Protein AF-A0A6B0Z5S0-F1 (afdb_monomer)

Radius of gyration: 15.73 Å; Cα contacts (8 Å, |Δi|>4): 324; chains: 1; bounding box: 34×38×41 Å

Nearest PDB structures (foldseek):
  8b9d-assembly1_O  TM=3.922E-01  e=3.433E+00  Homo sapiens
  7sbv-assembly1_J  TM=6.437E-01  e=6.963E+00  Human coronavirus OC43
  2r5x-assembly1_A  TM=2.208E-01  e=6.963E+00  Geobacillus kaustophilus HTA426
  2pww-assembly1_A  TM=2.339E-01  e=8.310E+00  Shouchella clausii KSM-K16

Sequence (186 aa):
MYANIDEIVEAINRESRNYCIGNLQGIRKRLRSLGCQAGSDIFRLTDAMRRGNYAYHWGGRDEFQFNVRFIEKSDGNYIEYGLAFSLEYMWNKDIVNELRPRIERFNEFIDRCNGDFSGYYVSVARPDESVEVKPPHDLYIPVCWIEEGNFISFFNMRKVPADLTGVHAVLQAFDDLLSLYIHAMS

Structure (mmCIF, N/CA/C/O backbone):
data_AF-A0A6B0Z5S0-F1
#
_entry.id   AF-A0A6B0Z5S0-F1
#
loop_
_atom_site.group_PDB
_atom_site.id
_atom_site.type_symbol
_atom_site.label_atom_id
_atom_site.label_alt_id
_atom_site.label_comp_id
_atom_site.label_asym_id
_atom_site.label_entity_id
_atom_site.label_seq_id
_atom_site.pdbx_PDB_ins_code
_atom_site.Cartn_x
_atom_site.Cartn_y
_atom_site.Cartn_z
_atom_site.occupancy
_atom_site.B_iso_or_equiv
_atom_site.auth_seq_id
_atom_site.auth_comp_id
_atom_site.auth_asym_id
_atom_site.auth_atom_id
_atom_site.pdbx_PDB_model_num
ATOM 1 N N . MET A 1 1 ? 9.298 5.455 -19.940 1.00 87.75 1 MET A N 1
ATOM 2 C CA . MET A 1 1 ? 9.664 4.555 -18.832 1.00 87.75 1 MET A CA 1
ATOM 3 C C . MET A 1 1 ? 10.188 5.430 -17.715 1.00 87.75 1 MET A C 1
ATOM 5 O O . MET A 1 1 ? 10.941 6.348 -18.016 1.00 87.75 1 MET A O 1
ATOM 9 N N . TYR A 1 2 ? 9.727 5.204 -16.495 1.00 95.50 2 TYR A N 1
ATOM 10 C CA . TYR A 1 2 ? 10.141 5.920 -15.303 1.00 95.50 2 TYR A CA 1
ATOM 11 C C . TYR A 1 2 ? 11.444 5.337 -14.754 1.00 95.50 2 TYR A C 1
ATOM 13 O O . TYR A 1 2 ? 11.684 4.126 -14.845 1.00 95.50 2 TYR A O 1
ATOM 21 N N . ALA A 1 3 ? 12.287 6.205 -14.206 1.00 94.06 3 ALA A N 1
ATOM 22 C CA . ALA A 1 3 ? 13.638 5.863 -13.768 1.00 94.06 3 ALA A CA 1
ATOM 23 C C . ALA A 1 3 ? 13.781 5.716 -12.246 1.00 94.06 3 ALA A C 1
ATOM 25 O O . ALA A 1 3 ? 14.813 5.247 -11.778 1.00 94.06 3 ALA A O 1
ATOM 26 N N . ASN A 1 4 ? 12.787 6.147 -11.467 1.00 96.56 4 ASN A N 1
ATOM 27 C CA . ASN A 1 4 ? 12.841 6.141 -10.008 1.00 96.56 4 ASN A CA 1
ATOM 28 C C . ASN A 1 4 ? 11.435 6.237 -9.390 1.00 96.56 4 ASN A C 1
ATOM 30 O O . ASN A 1 4 ? 10.422 6.363 -10.084 1.00 96.56 4 ASN A O 1
ATOM 34 N N . ILE A 1 5 ? 11.387 6.182 -8.057 1.00 98.00 5 ILE A N 1
ATOM 35 C CA . ILE A 1 5 ? 10.140 6.253 -7.293 1.00 98.00 5 ILE A CA 1
ATOM 36 C C . ILE A 1 5 ? 9.461 7.631 -7.351 1.00 98.00 5 ILE A C 1
ATOM 38 O O . ILE A 1 5 ? 8.233 7.681 -7.292 1.00 98.00 5 ILE A O 1
ATOM 42 N N . ASP A 1 6 ? 10.210 8.731 -7.501 1.00 97.81 6 ASP A N 1
ATOM 43 C CA . ASP A 1 6 ? 9.646 10.083 -7.628 1.00 97.81 6 ASP A CA 1
ATOM 44 C C . ASP A 1 6 ? 8.760 10.192 -8.868 1.00 97.81 6 ASP A C 1
ATOM 46 O O . ASP A 1 6 ? 7.585 10.542 -8.756 1.00 97.81 6 ASP A O 1
ATOM 50 N N . GLU A 1 7 ? 9.271 9.779 -10.028 1.00 98.19 7 GLU A N 1
ATOM 51 C CA . GLU A 1 7 ? 8.519 9.818 -11.285 1.00 98.19 7 GLU A CA 1
ATOM 52 C C . GLU A 1 7 ? 7.259 8.935 -11.246 1.00 98.19 7 GLU A C 1
ATOM 54 O O . GLU A 1 7 ? 6.203 9.330 -11.750 1.00 98.19 7 GLU A O 1
ATOM 59 N N . ILE A 1 8 ? 7.343 7.759 -10.609 1.00 98.44 8 ILE A N 1
ATOM 60 C CA . ILE A 1 8 ? 6.194 6.859 -10.425 1.00 98.44 8 ILE A CA 1
ATOM 61 C C . ILE A 1 8 ? 5.136 7.505 -9.531 1.00 98.44 8 ILE A C 1
ATOM 63 O O . ILE A 1 8 ? 3.957 7.507 -9.881 1.00 98.44 8 ILE A O 1
ATOM 67 N N . VAL A 1 9 ? 5.534 8.056 -8.383 1.00 98.12 9 VAL A N 1
ATOM 68 C CA . VAL A 1 9 ? 4.609 8.687 -7.433 1.00 98.12 9 VAL A CA 1
ATOM 69 C C . VAL A 1 9 ? 3.945 9.921 -8.039 1.00 98.12 9 VAL A C 1
ATOM 71 O O . VAL A 1 9 ? 2.732 10.092 -7.899 1.00 98.12 9 VAL A O 1
ATOM 74 N N . GLU A 1 10 ? 4.704 10.763 -8.740 1.00 98.12 10 GLU A N 1
ATOM 75 C CA . GLU A 1 10 ? 4.160 11.928 -9.439 1.00 98.12 10 GLU A CA 1
ATOM 76 C C . GLU A 1 10 ? 3.140 11.519 -10.504 1.00 98.12 10 GLU A C 1
ATOM 78 O O . GLU A 1 10 ? 2.070 12.128 -10.608 1.00 98.12 10 GLU A O 1
ATOM 83 N N . ALA A 1 11 ? 3.434 10.461 -11.264 1.00 98.44 11 ALA A N 1
ATOM 84 C CA . ALA A 1 11 ? 2.498 9.909 -12.230 1.00 98.44 11 ALA A CA 1
ATOM 85 C C . ALA A 1 11 ? 1.239 9.351 -11.552 1.00 98.44 11 ALA A C 1
ATOM 87 O O . ALA A 1 11 ? 0.138 9.723 -11.945 1.00 98.44 11 ALA A O 1
ATOM 88 N N . ILE A 1 12 ? 1.373 8.540 -10.499 1.00 98.56 12 ILE A N 1
ATOM 89 C CA . ILE A 1 12 ? 0.227 7.997 -9.754 1.00 98.56 12 ILE A CA 1
ATOM 90 C C . ILE A 1 12 ? -0.660 9.123 -9.218 1.00 98.56 12 ILE A C 1
ATOM 92 O O . ILE A 1 12 ? -1.864 9.112 -9.459 1.00 98.56 12 ILE A O 1
ATOM 96 N N . ASN A 1 13 ? -0.089 10.123 -8.541 1.00 98.44 13 ASN A N 1
ATOM 97 C CA . ASN A 1 13 ? -0.861 11.246 -8.004 1.00 98.44 13 ASN A CA 1
ATOM 98 C C . ASN A 1 13 ? -1.602 12.004 -9.115 1.00 98.44 13 ASN A C 1
ATOM 100 O O . ASN A 1 13 ? -2.788 12.307 -8.964 1.00 98.44 13 ASN A O 1
ATOM 104 N N . ARG A 1 14 ? -0.941 12.269 -10.250 1.00 97.75 14 ARG A N 1
ATOM 105 C CA . ARG A 1 14 ? -1.553 12.959 -11.395 1.00 97.75 14 ARG A CA 1
ATOM 106 C C . ARG A 1 14 ? -2.706 12.160 -12.007 1.00 97.75 14 ARG A C 1
ATOM 108 O O . ARG A 1 14 ? -3.776 12.730 -12.222 1.00 97.75 14 ARG A O 1
ATOM 115 N N . GLU A 1 15 ? -2.495 10.871 -12.267 1.00 98.31 15 GLU A N 1
ATOM 116 C CA . GLU A 1 15 ? -3.465 10.007 -12.955 1.00 98.31 15 GLU A CA 1
ATOM 117 C C . GLU A 1 15 ? -4.609 9.533 -12.039 1.00 98.31 15 GLU A C 1
ATOM 119 O O . GLU A 1 15 ? -5.691 9.195 -12.522 1.00 98.31 15 GLU A O 1
ATOM 124 N N . SER A 1 16 ? -4.415 9.555 -10.715 1.00 97.88 16 SER A N 1
ATOM 125 C CA . SER A 1 16 ? -5.382 9.047 -9.728 1.00 97.88 16 SER A CA 1
ATOM 126 C C . SER A 1 16 ? -6.753 9.722 -9.748 1.00 97.88 16 SER A C 1
ATOM 128 O O . SER A 1 16 ? -7.720 9.148 -9.262 1.00 97.88 16 SER A O 1
ATOM 130 N N . ARG A 1 17 ? -6.873 10.918 -10.334 1.00 95.06 17 ARG A N 1
ATOM 131 C CA . ARG A 1 17 ? -8.135 11.678 -10.409 1.00 95.06 17 ARG A CA 1
ATOM 132 C C . ARG A 1 17 ? -9.249 10.941 -11.156 1.00 95.06 17 ARG A C 1
ATOM 134 O O . ARG A 1 17 ? -10.414 11.270 -10.966 1.00 95.0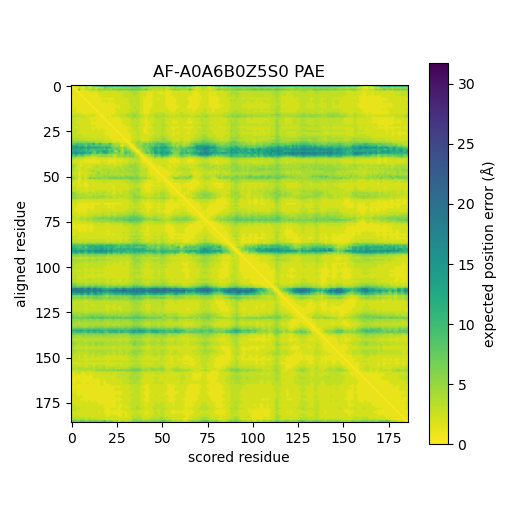6 17 ARG A O 1
ATOM 141 N N . ASN A 1 18 ? -8.884 9.972 -11.993 1.00 96.44 18 ASN A N 1
ATOM 142 C CA . ASN A 1 18 ? -9.815 9.146 -12.759 1.00 96.44 18 ASN A CA 1
ATOM 143 C C . ASN A 1 18 ? -10.190 7.834 -12.045 1.00 96.44 18 ASN A C 1
ATOM 145 O O . ASN A 1 18 ? -10.910 7.026 -12.619 1.00 96.44 18 ASN A O 1
ATOM 149 N N . TYR A 1 19 ? -9.698 7.625 -10.822 1.00 98.31 19 TYR A N 1
ATOM 150 C CA . TYR A 1 19 ? -9.849 6.399 -10.041 1.00 98.31 19 TYR A CA 1
ATOM 151 C C . TYR A 1 19 ? -10.442 6.718 -8.667 1.00 98.31 19 TYR A C 1
ATOM 153 O O . TYR A 1 19 ? -10.257 7.816 -8.127 1.00 98.31 19 TYR A O 1
ATOM 161 N N . CYS A 1 20 ? -11.146 5.762 -8.065 1.00 97.69 20 CYS A N 1
ATOM 162 C CA . CYS A 1 20 ? -11.743 5.943 -6.740 1.00 97.69 20 CYS A CA 1
ATOM 163 C C . CYS A 1 20 ? -10.681 6.217 -5.660 1.00 97.69 20 CYS A C 1
ATOM 165 O O . CYS A 1 20 ? -10.909 7.029 -4.756 1.00 97.69 20 CYS A O 1
ATOM 167 N N . ILE A 1 21 ? -9.500 5.610 -5.784 1.00 97.88 21 ILE A N 1
ATOM 168 C CA . ILE A 1 21 ? -8.353 5.763 -4.888 1.00 97.88 21 ILE A CA 1
ATOM 169 C C . ILE A 1 21 ? -7.808 7.193 -4.900 1.00 97.88 21 ILE A C 1
ATOM 171 O O . ILE A 1 21 ? -7.228 7.631 -3.908 1.00 97.88 21 ILE A O 1
ATOM 175 N N . GLY A 1 22 ? -8.069 7.983 -5.948 1.00 97.31 22 GLY A N 1
ATOM 176 C CA . GLY A 1 22 ? -7.758 9.416 -5.959 1.00 97.31 22 GLY A CA 1
ATOM 177 C C . GLY A 1 22 ? -8.421 10.192 -4.815 1.00 97.31 22 GLY A C 1
ATOM 178 O O . GLY A 1 22 ? -7.919 11.229 -4.394 1.00 97.31 22 GLY A O 1
ATOM 179 N N . ASN A 1 23 ? -9.513 9.672 -4.243 1.00 96.06 23 ASN A N 1
ATOM 180 C CA . ASN A 1 23 ? -10.178 10.245 -3.073 1.00 96.06 23 ASN A CA 1
ATOM 181 C C . ASN A 1 23 ? -9.719 9.621 -1.736 1.00 96.06 23 ASN A C 1
ATOM 183 O O . ASN A 1 23 ? -10.397 9.778 -0.716 1.00 96.06 23 ASN A O 1
ATOM 187 N N . LEU A 1 24 ? -8.579 8.916 -1.701 1.00 96.75 24 LEU A N 1
ATOM 188 C CA . LEU A 1 24 ? -8.096 8.214 -0.505 1.00 96.75 24 LEU A CA 1
ATOM 189 C C . LEU A 1 24 ? -8.070 9.123 0.727 1.00 96.75 24 LEU A C 1
ATOM 191 O O . LEU A 1 24 ? -8.550 8.737 1.787 1.00 96.75 24 LEU A O 1
ATOM 195 N N . GLN A 1 25 ? -7.577 10.356 0.606 1.00 95.25 25 GLN A N 1
ATOM 196 C CA . GLN A 1 25 ? -7.476 11.261 1.756 1.00 95.25 25 G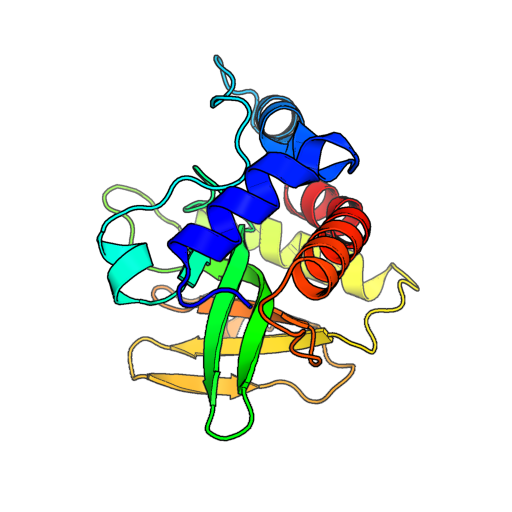LN A CA 1
ATOM 197 C C . GLN A 1 25 ? -8.854 11.674 2.305 1.00 95.25 25 GLN A C 1
ATOM 199 O O . GLN A 1 25 ? -9.022 11.825 3.519 1.00 95.25 25 GLN A O 1
ATOM 204 N N . GLY A 1 26 ? -9.869 11.780 1.441 1.00 94.88 26 GLY A N 1
ATOM 205 C CA . GLY A 1 26 ? -11.260 11.988 1.845 1.00 94.88 26 GLY A CA 1
ATOM 206 C C . GLY A 1 26 ? -11.863 10.762 2.539 1.00 94.88 26 GLY A C 1
ATOM 207 O O . GLY A 1 26 ? -12.536 10.906 3.562 1.00 94.88 26 GLY A O 1
ATOM 208 N N . ILE A 1 27 ? -11.579 9.557 2.032 1.00 95.00 27 ILE A N 1
ATOM 209 C CA . ILE A 1 27 ? -11.976 8.279 2.653 1.00 95.00 27 ILE A CA 1
ATOM 210 C C . ILE A 1 27 ? -11.356 8.164 4.053 1.00 95.00 27 ILE A C 1
ATOM 212 O O . ILE A 1 27 ? -12.070 7.957 5.036 1.00 95.00 27 ILE A O 1
ATOM 216 N N . ARG A 1 28 ? -10.048 8.412 4.165 1.00 94.31 28 ARG A N 1
ATOM 217 C CA . ARG A 1 28 ? -9.285 8.387 5.422 1.00 94.31 28 ARG A CA 1
ATOM 218 C C . ARG A 1 28 ? -9.837 9.338 6.466 1.00 94.31 28 ARG A C 1
ATOM 220 O O . ARG A 1 28 ? -10.015 8.948 7.618 1.00 94.31 28 ARG A O 1
ATOM 227 N N . LYS A 1 29 ? -10.165 10.570 6.065 1.00 92.69 29 LYS A N 1
ATOM 228 C CA . LYS A 1 29 ? -10.777 11.557 6.963 1.00 92.69 29 LYS A CA 1
ATOM 229 C C . LYS A 1 29 ? -12.060 11.023 7.598 1.00 92.69 29 LYS A C 1
ATOM 231 O O . LYS A 1 29 ? -12.263 11.230 8.792 1.00 92.69 29 LYS A O 1
ATOM 236 N N . ARG A 1 30 ? -12.906 10.344 6.816 1.00 92.31 30 ARG A N 1
ATOM 237 C CA . ARG A 1 30 ? -14.170 9.768 7.298 1.00 92.31 30 ARG A CA 1
ATOM 238 C C . ARG A 1 30 ? -13.927 8.590 8.237 1.00 92.31 30 ARG A C 1
ATOM 240 O O . ARG A 1 30 ? -14.446 8.610 9.345 1.00 92.31 30 ARG A O 1
ATOM 247 N N . LEU A 1 31 ? -13.104 7.622 7.829 1.00 91.81 31 LEU A N 1
ATOM 248 C CA . LEU A 1 31 ? -12.821 6.419 8.625 1.00 91.81 31 LEU A CA 1
ATOM 249 C C . LEU A 1 31 ? -12.166 6.750 9.969 1.00 91.81 31 LEU A C 1
ATOM 251 O O . LEU A 1 31 ? -12.491 6.158 10.990 1.00 91.81 31 LEU A O 1
ATOM 255 N N . ARG A 1 32 ? -11.267 7.737 9.983 1.00 86.75 32 ARG A N 1
ATOM 256 C CA . ARG A 1 32 ? -10.495 8.108 11.175 1.00 86.75 32 ARG A CA 1
ATOM 257 C C . ARG A 1 32 ? -11.033 9.328 11.920 1.00 86.75 32 ARG A C 1
ATOM 259 O O . ARG A 1 32 ? -10.385 9.786 12.856 1.00 86.75 32 ARG A O 1
ATOM 266 N N . SER A 1 33 ? -12.179 9.877 11.507 1.00 86.94 33 SER A N 1
ATOM 267 C CA . SER A 1 33 ? -12.758 11.108 12.074 1.00 86.94 33 SER A CA 1
ATOM 268 C C . SER A 1 33 ? -11.746 12.261 12.202 1.00 86.94 33 SER A C 1
ATOM 270 O O . SER A 1 33 ?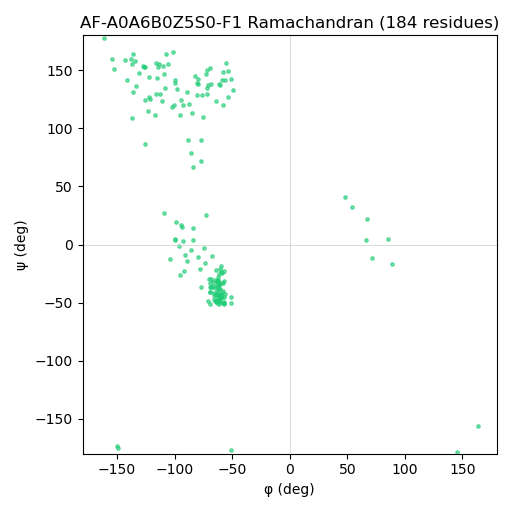 -11.714 12.978 13.203 1.00 86.94 33 SER A O 1
ATOM 272 N N . LEU A 1 34 ? -10.880 12.439 11.197 1.00 84.06 34 LEU A N 1
ATOM 273 C CA . LEU A 1 34 ? -9.822 13.452 11.249 1.00 84.06 34 LEU A CA 1
ATOM 274 C C . LEU A 1 34 ? -10.417 14.862 11.128 1.00 84.06 34 LEU A C 1
ATOM 276 O O . LEU A 1 34 ? -11.263 15.127 10.270 1.00 84.06 34 LEU A O 1
ATOM 280 N N . GLY A 1 35 ? -9.923 15.798 11.944 1.00 78.00 35 GLY A N 1
ATOM 281 C CA . GLY A 1 35 ? -10.377 17.195 11.918 1.00 78.00 35 GLY A CA 1
ATOM 282 C C . GLY A 1 35 ? -10.117 17.890 10.576 1.00 78.00 35 GLY A C 1
ATOM 283 O O . GLY A 1 35 ? -10.937 18.675 10.097 1.00 78.00 35 GLY A O 1
ATOM 284 N N . CYS A 1 36 ? -9.020 17.539 9.905 1.00 77.31 36 CYS A N 1
ATOM 285 C CA . CYS A 1 36 ? -8.675 18.026 8.575 1.00 77.31 36 CYS A CA 1
ATOM 286 C C . CYS A 1 36 ? -8.381 16.865 7.624 1.00 77.31 36 CYS A C 1
ATOM 288 O O . CYS A 1 36 ? -8.003 15.770 8.035 1.00 77.31 36 CYS A O 1
ATOM 290 N N . GLN A 1 37 ? -8.590 17.112 6.333 1.00 78.12 37 GLN A N 1
ATOM 291 C CA . GLN A 1 37 ? -8.084 16.215 5.309 1.00 78.12 37 GLN A CA 1
ATOM 292 C C . GLN A 1 37 ? -6.600 16.531 5.128 1.00 78.12 37 GLN A C 1
ATOM 294 O O . GLN A 1 37 ? -6.226 17.705 5.050 1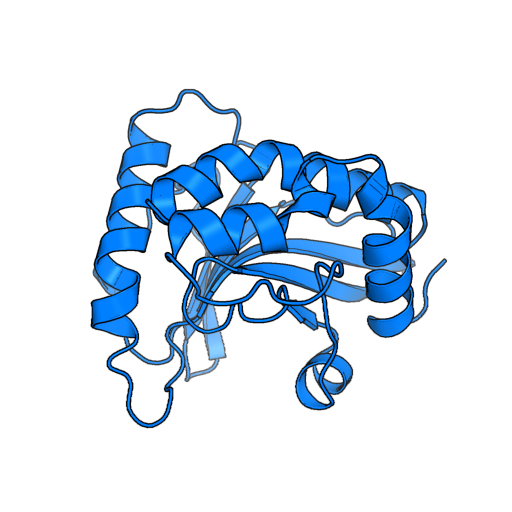.00 78.12 37 GLN A O 1
ATOM 299 N N . ALA A 1 38 ? -5.770 15.501 4.997 1.00 70.00 38 ALA A N 1
ATOM 300 C CA . ALA A 1 38 ? -4.537 15.663 4.245 1.00 70.00 38 ALA A CA 1
ATOM 301 C C . ALA A 1 38 ? -4.891 16.181 2.829 1.00 70.00 38 ALA A C 1
ATOM 303 O O . ALA A 1 38 ? -6.032 16.047 2.385 1.00 70.00 38 ALA A O 1
ATOM 304 N N . GLY A 1 39 ? -3.955 16.843 2.147 1.00 81.50 39 GLY A N 1
ATOM 305 C CA . GLY A 1 39 ? -4.134 17.348 0.773 1.00 81.50 39 GLY A CA 1
ATOM 306 C C . GLY A 1 39 ? -4.657 16.296 -0.222 1.00 81.50 39 GLY A C 1
ATOM 307 O O . GLY A 1 39 ? -4.974 15.174 0.142 1.00 81.50 39 GLY A O 1
ATOM 308 N N . SER A 1 40 ? -4.783 16.632 -1.502 1.00 87.12 40 SER A N 1
ATOM 309 C CA . SER A 1 40 ? -5.408 15.721 -2.480 1.00 87.12 40 SER A CA 1
ATOM 310 C C . SER A 1 40 ? -4.556 14.515 -2.883 1.00 87.12 40 SER A C 1
ATOM 312 O O . SER A 1 40 ? -5.083 13.583 -3.476 1.00 87.12 40 SER A O 1
ATOM 314 N N . ASP A 1 41 ? -3.257 14.535 -2.598 1.00 95.06 41 ASP A N 1
ATOM 315 C CA . ASP A 1 41 ? -2.329 13.535 -3.117 1.00 95.06 41 ASP A CA 1
ATOM 316 C C . ASP A 1 41 ? -2.382 12.225 -2.318 1.00 95.06 41 ASP A C 1
ATOM 318 O O . ASP A 1 41 ? -2.487 12.214 -1.082 1.00 95.06 41 ASP A O 1
ATOM 322 N N . ILE A 1 42 ? -2.256 11.101 -3.029 1.00 96.69 42 ILE A N 1
ATOM 323 C CA . ILE A 1 42 ? -2.176 9.773 -2.414 1.00 96.69 42 ILE A CA 1
ATOM 324 C C . ILE A 1 42 ? -0.828 9.634 -1.713 1.00 96.69 42 ILE A C 1
ATOM 326 O O . ILE A 1 42 ? -0.774 9.252 -0.547 1.00 96.69 42 ILE A O 1
ATOM 330 N N . PHE A 1 43 ? 0.259 9.984 -2.399 1.00 97.12 43 PHE A N 1
ATOM 331 C CA . PHE A 1 43 ? 1.627 9.804 -1.924 1.00 97.12 43 PHE A CA 1
ATOM 332 C C . PHE A 1 43 ? 2.332 11.144 -1.717 1.00 97.12 43 PHE A C 1
ATOM 334 O O . PHE A 1 43 ? 2.182 12.072 -2.509 1.00 97.12 43 PHE A O 1
ATOM 341 N N . ARG A 1 44 ? 3.169 11.220 -0.678 1.00 95.06 44 ARG A N 1
ATOM 342 C CA . ARG A 1 44 ? 4.095 12.334 -0.449 1.00 95.06 44 ARG A CA 1
ATOM 343 C C . ARG A 1 44 ? 5.440 11.775 -0.010 1.00 95.06 44 ARG A C 1
ATOM 345 O O . ARG A 1 44 ? 5.569 11.276 1.105 1.00 95.06 44 ARG A O 1
ATOM 352 N N . LEU A 1 45 ? 6.426 11.859 -0.896 1.00 93.75 45 LEU A N 1
ATOM 353 C CA . LEU A 1 45 ? 7.732 11.247 -0.680 1.00 93.75 45 LEU A CA 1
ATOM 354 C C . LEU A 1 45 ? 8.561 11.975 0.380 1.00 93.75 45 LEU A C 1
ATOM 356 O O . LEU A 1 45 ? 8.706 13.200 0.367 1.00 93.75 45 LEU A O 1
ATOM 360 N N . THR A 1 46 ? 9.162 11.175 1.255 1.00 93.19 46 THR A N 1
ATOM 361 C CA . THR A 1 46 ? 10.219 11.584 2.186 1.00 93.19 46 THR A CA 1
ATOM 362 C C . THR A 1 46 ? 11.585 11.151 1.656 1.00 93.19 46 THR A C 1
ATOM 364 O O . THR A 1 46 ? 11.677 10.286 0.787 1.00 93.19 46 THR A O 1
ATOM 367 N N . ASP A 1 47 ? 12.670 11.687 2.210 1.00 91.88 47 ASP A N 1
ATOM 368 C CA . ASP A 1 47 ? 14.018 11.284 1.785 1.00 91.88 47 ASP A CA 1
ATOM 369 C C . ASP A 1 47 ? 14.324 9.814 2.099 1.00 91.88 47 ASP A C 1
ATOM 371 O O . ASP A 1 47 ? 15.069 9.166 1.368 1.00 91.88 47 ASP A O 1
ATOM 375 N N . ALA A 1 48 ? 13.734 9.264 3.165 1.00 89.44 48 ALA A N 1
ATOM 376 C CA . ALA A 1 48 ? 13.865 7.846 3.496 1.00 89.44 48 ALA A CA 1
ATOM 377 C C . ALA A 1 48 ? 13.201 6.952 2.436 1.00 89.44 48 ALA A C 1
ATOM 379 O O . ALA A 1 48 ? 13.806 5.981 1.991 1.00 89.44 48 ALA A O 1
ATOM 380 N N . MET A 1 49 ? 12.001 7.329 1.983 1.00 94.19 49 MET A N 1
ATOM 381 C CA . MET A 1 49 ? 11.280 6.649 0.900 1.00 94.19 49 MET A CA 1
ATOM 382 C C . MET A 1 49 ? 12.068 6.667 -0.413 1.00 94.19 49 MET A C 1
ATOM 384 O O . MET A 1 49 ? 12.245 5.627 -1.043 1.00 94.19 49 MET A O 1
ATOM 388 N N . ARG A 1 50 ? 12.620 7.833 -0.781 1.00 92.88 50 ARG A N 1
ATOM 389 C CA . ARG A 1 50 ? 13.467 7.984 -1.976 1.00 92.88 50 ARG A CA 1
ATOM 390 C C . ARG A 1 50 ? 14.664 7.047 -1.949 1.00 92.88 50 ARG A C 1
ATOM 392 O O . ARG A 1 50 ? 14.865 6.287 -2.887 1.00 92.88 50 ARG A O 1
ATOM 399 N N . ARG A 1 51 ? 15.427 7.050 -0.849 1.00 89.56 51 ARG A N 1
ATOM 400 C CA . ARG A 1 51 ? 16.593 6.162 -0.690 1.00 89.56 51 ARG A CA 1
ATOM 401 C C . ARG A 1 51 ? 16.218 4.680 -0.709 1.00 89.56 51 ARG A C 1
ATOM 403 O O . ARG A 1 51 ? 17.033 3.862 -1.111 1.00 89.56 51 ARG A O 1
ATOM 410 N N . GLY A 1 52 ? 15.014 4.344 -0.253 1.00 90.38 52 GLY A N 1
ATOM 411 C CA . GLY A 1 52 ? 14.511 2.974 -0.225 1.00 90.38 52 GLY A CA 1
ATOM 412 C C . GLY A 1 52 ? 13.845 2.501 -1.519 1.00 90.38 52 GLY A C 1
ATOM 413 O O . GLY A 1 52 ? 13.461 1.335 -1.583 1.00 90.38 52 GLY A O 1
ATOM 414 N N . ASN A 1 53 ? 13.681 3.366 -2.529 1.00 96.50 53 ASN A N 1
ATOM 415 C CA . ASN A 1 53 ? 12.922 3.072 -3.751 1.00 96.50 53 ASN A CA 1
ATOM 416 C C . ASN A 1 53 ? 11.485 2.582 -3.483 1.00 96.50 53 ASN A C 1
ATOM 418 O O . ASN A 1 53 ? 10.941 1.783 -4.243 1.00 96.50 53 ASN A O 1
ATOM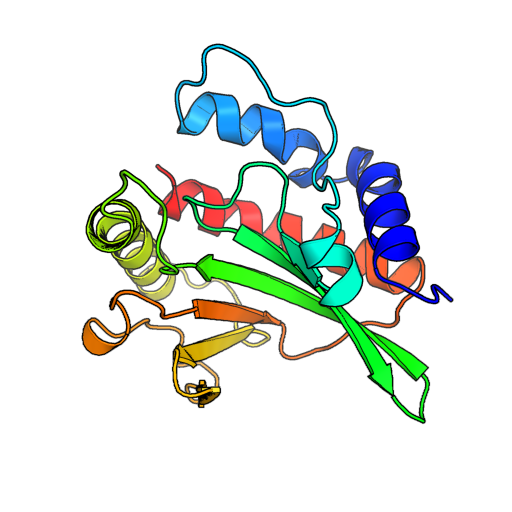 422 N N . TYR A 1 54 ? 10.848 3.052 -2.410 1.00 96.75 54 TYR A N 1
ATOM 423 C CA . TYR A 1 54 ? 9.469 2.698 -2.074 1.00 96.75 54 TYR A CA 1
ATOM 424 C C . TYR A 1 54 ? 8.684 3.919 -1.607 1.00 96.75 54 TYR A C 1
ATOM 426 O O . TYR A 1 54 ? 9.254 4.910 -1.159 1.00 96.75 54 TYR A O 1
ATOM 434 N N . ALA A 1 55 ? 7.361 3.840 -1.676 1.00 97.69 55 ALA A N 1
ATOM 435 C CA . ALA A 1 55 ? 6.459 4.824 -1.109 1.00 97.69 55 ALA A CA 1
ATOM 436 C C . ALA A 1 55 ? 5.245 4.128 -0.502 1.00 97.69 55 ALA A C 1
ATOM 438 O O . ALA A 1 55 ? 4.695 3.201 -1.090 1.00 97.69 55 ALA A O 1
ATOM 439 N N . TYR A 1 56 ? 4.786 4.633 0.636 1.00 97.19 56 TYR A N 1
ATOM 440 C CA . TYR A 1 56 ? 3.452 4.355 1.152 1.00 97.19 56 TYR A CA 1
ATOM 441 C C . TYR A 1 56 ? 2.623 5.634 1.131 1.00 97.19 56 TYR A C 1
ATOM 443 O O . TYR A 1 56 ? 3.169 6.745 1.144 1.00 97.19 56 TYR A O 1
ATOM 451 N N . HIS A 1 57 ? 1.301 5.487 1.070 1.00 96.56 57 HIS A N 1
ATOM 452 C CA . HIS A 1 57 ? 0.412 6.637 0.982 1.00 96.56 57 HIS A CA 1
ATOM 453 C C . HIS A 1 57 ? 0.609 7.596 2.169 1.00 96.56 57 HIS A C 1
ATOM 455 O O . HIS A 1 57 ? 0.944 7.211 3.295 1.00 96.56 57 HIS A O 1
ATOM 461 N N . TRP A 1 58 ? 0.409 8.885 1.924 1.00 94.69 58 TRP A N 1
ATOM 462 C CA . TRP A 1 58 ? 0.723 9.927 2.885 1.00 94.69 58 TRP A CA 1
ATOM 463 C C . TRP A 1 58 ? -0.140 9.812 4.143 1.00 94.69 58 TRP A C 1
ATOM 465 O O . TRP A 1 58 ? -1.367 9.857 4.084 1.00 94.69 58 TRP A O 1
ATOM 475 N N . GLY A 1 59 ? 0.531 9.700 5.292 1.00 90.06 59 GLY A N 1
ATOM 476 C CA . GLY A 1 59 ? -0.094 9.527 6.600 1.00 90.06 59 GLY A CA 1
ATOM 477 C C . GLY A 1 59 ? -0.414 8.074 6.949 1.00 90.06 59 GLY A C 1
ATOM 478 O O . GLY A 1 59 ? -1.005 7.858 7.998 1.00 90.06 59 GLY A O 1
ATOM 479 N N . GLY A 1 60 ? -0.025 7.105 6.116 1.00 91.25 60 GLY A N 1
ATOM 480 C CA . GLY A 1 60 ? -0.371 5.694 6.289 1.00 91.25 60 GLY A CA 1
ATOM 481 C C . GLY A 1 60 ? 0.381 4.940 7.389 1.00 91.25 60 GLY A C 1
ATOM 482 O O . GLY A 1 60 ? 0.120 3.763 7.603 1.00 91.25 60 GLY A O 1
ATOM 483 N N . ARG A 1 61 ? 1.339 5.572 8.080 1.00 89.12 61 ARG A N 1
ATOM 484 C CA . ARG A 1 61 ? 2.297 4.864 8.950 1.00 89.12 61 ARG A CA 1
ATOM 485 C C . ARG A 1 61 ? 1.629 4.025 10.048 1.00 89.12 61 ARG A C 1
ATOM 487 O O . ARG A 1 61 ? 2.162 2.989 10.412 1.00 89.12 61 ARG A O 1
ATOM 494 N N . ASP A 1 62 ? 0.469 4.452 10.538 1.00 89.62 62 ASP A N 1
ATOM 495 C CA . ASP A 1 62 ? -0.288 3.811 11.616 1.00 89.62 62 ASP A CA 1
ATOM 496 C C . ASP A 1 62 ? -1.590 3.129 11.149 1.00 89.62 62 ASP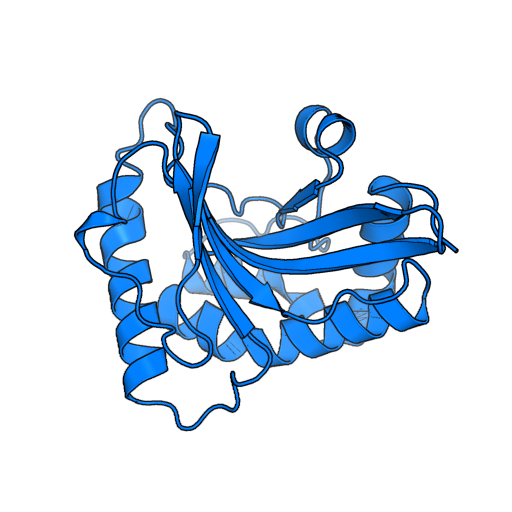 A C 1
ATOM 498 O O . ASP A 1 62 ? -2.548 3.007 11.917 1.00 89.62 62 ASP A O 1
ATOM 502 N N . GLU A 1 63 ? -1.642 2.699 9.886 1.00 93.88 63 GLU A N 1
ATOM 503 C CA . GLU A 1 63 ? -2.797 2.047 9.258 1.00 93.88 63 GLU A CA 1
ATOM 504 C C . GLU A 1 63 ? -2.386 1.036 8.171 1.00 93.88 63 GLU A C 1
ATOM 506 O O . GLU A 1 63 ? -1.203 0.760 7.982 1.00 93.88 63 GLU A O 1
ATOM 511 N N . PHE A 1 64 ? -3.365 0.458 7.464 1.00 96.75 64 PHE A N 1
ATOM 512 C CA . PHE A 1 64 ? -3.117 -0.454 6.349 1.00 96.75 64 PHE A CA 1
ATOM 513 C C . PHE A 1 64 ? -2.673 0.324 5.100 1.00 96.75 64 PHE A C 1
ATOM 515 O O . PHE A 1 64 ? -3.425 1.083 4.499 1.00 96.75 64 PHE A O 1
ATOM 522 N N . GLN A 1 65 ? -1.416 0.196 4.710 1.00 97.50 65 GLN A N 1
ATOM 523 C CA . GLN A 1 65 ? -0.768 1.108 3.777 1.00 97.50 65 GLN A CA 1
ATOM 524 C C . GLN A 1 65 ? -0.861 0.644 2.329 1.00 97.50 65 GLN A C 1
ATOM 526 O O . GLN A 1 65 ? -0.238 -0.352 1.983 1.00 97.50 65 GLN A O 1
ATOM 531 N N . PHE A 1 66 ? -1.472 1.434 1.443 1.00 98.44 66 PHE A N 1
ATOM 532 C CA . PHE A 1 66 ? -1.140 1.378 0.012 1.00 98.44 66 PHE A CA 1
ATOM 533 C C . PHE A 1 66 ? 0.347 1.664 -0.201 1.00 98.44 66 PHE A C 1
ATOM 535 O O . PHE A 1 66 ? 0.824 2.737 0.178 1.00 98.44 66 PHE A O 1
ATOM 542 N N . ASN A 1 67 ? 1.054 0.703 -0.791 1.00 98.50 67 ASN A N 1
ATOM 543 C CA . ASN A 1 67 ? 2.490 0.719 -1.030 1.00 98.50 67 ASN A CA 1
ATOM 544 C C . ASN A 1 67 ? 2.802 0.551 -2.517 1.00 98.50 67 ASN A C 1
ATOM 546 O O . ASN A 1 67 ? 2.157 -0.233 -3.214 1.00 98.50 67 ASN A O 1
ATOM 550 N N . VAL A 1 68 ? 3.850 1.237 -2.966 1.00 98.44 68 VAL A N 1
ATOM 551 C CA . VAL A 1 68 ? 4.524 1.003 -4.244 1.00 98.44 68 VAL A CA 1
ATOM 552 C C . VAL A 1 68 ? 6.033 0.919 -4.028 1.00 98.44 68 VAL A C 1
ATOM 554 O O . VAL A 1 68 ? 6.586 1.598 -3.162 1.00 98.44 68 VAL A O 1
ATOM 557 N N . ARG A 1 69 ? 6.719 0.108 -4.827 1.00 97.94 69 ARG A N 1
ATOM 558 C CA . ARG A 1 69 ? 8.175 -0.035 -4.834 1.00 97.94 69 ARG A CA 1
ATOM 559 C C . ARG A 1 69 ? 8.676 -0.057 -6.271 1.00 97.94 69 ARG A C 1
ATOM 561 O O . ARG A 1 69 ? 8.154 -0.794 -7.105 1.00 97.94 69 ARG A O 1
ATOM 568 N N . PHE A 1 70 ? 9.693 0.749 -6.544 1.00 98.31 70 PHE A N 1
ATOM 569 C CA . PHE A 1 70 ? 10.437 0.724 -7.794 1.00 98.31 70 PHE A CA 1
ATOM 570 C C . PHE A 1 70 ? 11.462 -0.412 -7.758 1.00 98.31 70 PHE A C 1
ATOM 572 O O . PHE A 1 70 ? 12.234 -0.534 -6.805 1.00 98.31 70 PHE A O 1
ATOM 579 N N . ILE A 1 71 ? 11.458 -1.243 -8.796 1.00 97.25 71 ILE A N 1
ATOM 580 C CA . ILE A 1 71 ? 12.353 -2.387 -8.951 1.00 97.25 71 ILE A CA 1
ATOM 581 C C . ILE A 1 71 ? 13.107 -2.236 -10.270 1.00 97.25 71 ILE A C 1
ATOM 583 O O . ILE A 1 71 ? 12.508 -2.319 -11.342 1.00 97.25 71 ILE A O 1
ATOM 587 N N . GLU A 1 72 ? 14.421 -2.073 -10.188 1.00 95.75 72 GLU A N 1
ATOM 588 C CA . GLU A 1 72 ? 15.315 -2.103 -11.345 1.00 95.75 72 GLU A CA 1
ATOM 589 C C . GLU A 1 72 ? 15.786 -3.541 -11.602 1.00 95.75 72 GLU A C 1
ATOM 591 O O . GLU A 1 72 ? 16.209 -4.248 -10.681 1.00 95.75 72 GLU A O 1
ATOM 596 N N . LYS A 1 73 ? 15.693 -3.992 -12.855 1.00 94.38 73 LYS A N 1
ATOM 597 C CA . LYS A 1 73 ? 16.216 -5.281 -13.318 1.00 94.38 73 LYS A CA 1
ATOM 598 C C . LYS A 1 73 ? 16.931 -5.113 -14.653 1.00 94.38 73 LYS A C 1
ATOM 600 O O . LYS A 1 73 ? 16.729 -4.137 -15.368 1.00 94.38 73 LYS A O 1
ATOM 605 N N . SER A 1 74 ? 17.731 -6.109 -15.026 1.00 93.75 74 SER A N 1
ATOM 606 C CA . SER A 1 74 ? 18.453 -6.121 -16.305 1.00 93.75 74 SER A CA 1
ATOM 607 C C . SER A 1 74 ? 17.538 -6.092 -17.534 1.00 93.75 74 SER A C 1
ATOM 609 O O . SER A 1 74 ? 17.966 -5.650 -18.596 1.00 93.75 74 SER A O 1
ATOM 611 N N . ASP A 1 75 ? 16.300 -6.570 -17.404 1.00 94.56 75 ASP A N 1
ATOM 612 C CA . ASP A 1 75 ? 15.291 -6.629 -18.463 1.00 94.56 75 ASP A CA 1
ATOM 613 C C . ASP A 1 75 ? 14.308 -5.445 -18.446 1.00 94.56 75 ASP A C 1
ATOM 615 O O . ASP A 1 75 ? 13.450 -5.352 -19.323 1.00 94.56 75 ASP A O 1
ATOM 619 N N . GLY A 1 76 ? 14.437 -4.526 -17.484 1.00 95.81 76 GLY A N 1
ATOM 620 C CA . GLY A 1 76 ? 13.637 -3.309 -17.412 1.00 95.81 76 GLY A CA 1
ATOM 621 C C . GLY A 1 76 ? 13.301 -2.867 -15.991 1.00 95.81 76 GLY A C 1
ATOM 622 O O . GLY A 1 76 ? 13.669 -3.492 -14.996 1.00 95.81 76 GLY A O 1
ATOM 623 N N . ASN A 1 77 ? 12.551 -1.771 -15.919 1.00 97.88 77 ASN A N 1
ATOM 624 C CA . ASN A 1 77 ? 12.089 -1.187 -14.669 1.00 97.88 77 ASN A CA 1
ATOM 625 C C . ASN A 1 77 ? 10.645 -1.590 -14.387 1.00 97.88 77 ASN A C 1
ATOM 627 O O . ASN A 1 77 ? 9.796 -1.562 -15.284 1.00 97.88 77 ASN A O 1
ATOM 631 N N . TYR A 1 78 ? 10.354 -1.898 -13.128 1.00 98.38 78 TYR A N 1
ATOM 632 C CA . TYR A 1 78 ? 9.060 -2.410 -12.703 1.00 98.38 78 TYR A CA 1
ATOM 633 C C . TYR A 1 78 ? 8.533 -1.721 -11.442 1.00 98.38 78 TYR A C 1
ATOM 635 O O . TYR A 1 78 ? 9.290 -1.177 -10.639 1.00 98.38 78 TYR A O 1
ATOM 643 N N . ILE A 1 79 ? 7.217 -1.795 -11.258 1.00 98.56 79 ILE A N 1
ATOM 644 C CA . ILE A 1 79 ? 6.497 -1.380 -10.059 1.00 98.56 79 ILE A CA 1
ATOM 645 C C . ILE A 1 79 ? 5.961 -2.636 -9.375 1.00 98.56 79 ILE A C 1
ATOM 647 O O . ILE A 1 79 ? 5.229 -3.429 -9.973 1.00 98.56 79 ILE A O 1
ATOM 651 N N . GLU A 1 80 ? 6.328 -2.807 -8.114 1.00 98.25 80 GLU A N 1
ATOM 652 C CA . GLU A 1 80 ? 5.684 -3.725 -7.179 1.00 98.25 80 GLU A CA 1
ATOM 653 C C . GLU A 1 80 ? 4.734 -2.923 -6.286 1.00 98.25 80 GLU A C 1
ATOM 655 O O . GLU A 1 80 ? 5.037 -1.786 -5.928 1.00 98.25 80 GLU A O 1
ATOM 660 N N . TYR A 1 81 ? 3.566 -3.471 -5.962 1.00 98.62 81 TYR A N 1
ATOM 661 C CA . TYR A 1 81 ? 2.524 -2.719 -5.269 1.00 98.62 81 TYR A CA 1
ATOM 662 C C . TYR A 1 81 ? 1.585 -3.628 -4.477 1.00 98.62 81 TYR A C 1
ATOM 664 O O . TYR A 1 81 ? 1.459 -4.826 -4.748 1.00 98.62 81 TYR A O 1
ATOM 672 N N . GLY A 1 82 ? 0.897 -3.036 -3.506 1.00 98.12 82 GLY A N 1
ATOM 673 C CA . GLY A 1 82 ? -0.093 -3.726 -2.690 1.00 98.12 82 GLY A CA 1
ATOM 674 C C . GLY A 1 82 ? -0.434 -2.965 -1.422 1.00 98.12 82 GLY A C 1
ATOM 675 O O . GLY A 1 82 ? -0.259 -1.747 -1.348 1.00 98.12 82 GLY A O 1
ATOM 676 N N . LEU A 1 83 ? -0.910 -3.700 -0.422 1.00 98.25 83 LEU A N 1
ATOM 677 C CA . LEU A 1 83 ? -1.183 -3.184 0.912 1.00 98.25 83 LEU A CA 1
ATOM 678 C C . LEU A 1 83 ? -0.175 -3.744 1.925 1.00 98.25 83 LEU A C 1
ATOM 680 O O . LEU A 1 83 ? 0.362 -4.829 1.721 1.00 98.25 83 LEU A O 1
ATOM 684 N N . ALA A 1 84 ? 0.093 -3.035 3.020 1.00 98.12 84 ALA A N 1
ATOM 685 C CA . ALA A 1 84 ? 0.938 -3.561 4.091 1.00 98.12 84 ALA A CA 1
ATOM 686 C C . ALA A 1 84 ? 0.623 -2.977 5.469 1.00 98.12 84 ALA A C 1
ATOM 688 O O . ALA A 1 84 ? 0.219 -1.824 5.594 1.00 98.12 84 ALA A O 1
ATOM 689 N N . PHE A 1 85 ? 0.871 -3.761 6.510 1.00 98.00 85 PHE A N 1
ATOM 690 C CA . PHE A 1 85 ? 0.934 -3.304 7.890 1.00 98.00 85 PHE A CA 1
ATOM 691 C C . PHE A 1 85 ? 2.400 -3.155 8.294 1.00 98.00 85 PHE A C 1
ATOM 693 O O . PHE A 1 85 ? 3.156 -4.125 8.273 1.00 98.00 85 PHE A O 1
ATOM 700 N N . SER A 1 86 ? 2.800 -1.945 8.679 1.00 96.31 86 SER A N 1
ATOM 701 C CA . SER A 1 86 ? 4.100 -1.709 9.307 1.00 96.31 86 SER A CA 1
ATOM 702 C C . SER A 1 86 ? 3.915 -1.713 10.821 1.00 96.31 86 SER A C 1
ATOM 704 O O . SER A 1 86 ? 3.287 -0.811 11.372 1.00 96.31 86 SER A O 1
ATOM 706 N N . LEU A 1 87 ? 4.451 -2.737 11.482 1.00 96.25 87 LEU A N 1
ATOM 707 C CA . LEU A 1 87 ? 4.517 -2.840 12.942 1.00 96.25 87 LEU A CA 1
ATOM 708 C C . LEU A 1 87 ? 5.855 -2.297 13.466 1.00 96.25 87 LEU A C 1
ATOM 710 O O . LEU A 1 87 ? 6.218 -2.547 14.612 1.00 96.25 87 LEU A O 1
ATOM 714 N N . GLU A 1 88 ? 6.600 -1.558 12.635 1.00 91.12 88 GLU A N 1
ATOM 715 C CA . GLU A 1 88 ? 7.824 -0.878 13.045 1.00 91.12 88 GLU A CA 1
ATOM 716 C C . GLU A 1 88 ? 7.552 0.104 14.182 1.00 91.12 88 GLU A C 1
ATOM 718 O O . GLU A 1 88 ? 6.556 0.837 14.178 1.00 91.12 88 GLU A O 1
ATOM 723 N N . TYR A 1 89 ? 8.499 0.167 15.120 1.00 85.88 89 TYR A N 1
ATOM 724 C CA . TYR A 1 89 ? 8.421 1.055 16.267 1.00 85.88 89 TYR A CA 1
ATOM 725 C C . TYR A 1 89 ? 8.071 2.493 15.859 1.00 85.88 89 TYR A C 1
ATOM 727 O O . TYR A 1 89 ? 8.661 3.102 14.952 1.00 85.88 89 TYR A O 1
ATOM 735 N N . MET A 1 90 ? 7.118 3.061 16.589 1.00 80.62 90 MET A N 1
ATOM 736 C CA . MET A 1 90 ? 6.779 4.471 16.530 1.00 80.62 90 MET A CA 1
ATOM 737 C C . MET A 1 90 ? 6.835 5.055 17.929 1.00 80.62 90 MET A C 1
ATOM 739 O O . MET A 1 90 ? 6.153 4.599 18.843 1.00 80.62 90 MET A O 1
ATOM 743 N N . TRP A 1 91 ? 7.635 6.110 18.076 1.00 76.69 91 TRP A N 1
ATOM 744 C CA . TRP A 1 91 ? 7.761 6.821 19.339 1.00 76.69 91 TRP A CA 1
ATOM 745 C C . TRP A 1 91 ? 6.377 7.249 19.852 1.00 76.69 91 TRP A C 1
ATOM 747 O O . TRP A 1 91 ? 5.617 7.892 19.125 1.00 76.69 91 TRP A O 1
ATOM 757 N N . ASN A 1 92 ? 6.072 6.892 21.104 1.00 76.81 92 ASN A N 1
ATOM 758 C CA . ASN A 1 92 ? 4.796 7.128 21.793 1.00 76.81 92 ASN A CA 1
ATOM 759 C C . ASN A 1 92 ? 3.564 6.375 21.250 1.00 76.81 92 ASN A C 1
ATOM 761 O O . ASN A 1 92 ? 2.441 6.818 21.501 1.00 76.81 92 ASN A O 1
ATOM 765 N N . LYS A 1 93 ? 3.733 5.259 20.532 1.00 83.44 93 LYS A N 1
ATOM 766 C CA . LYS A 1 93 ? 2.610 4.414 20.102 1.00 83.44 93 LYS A CA 1
ATOM 767 C C . LYS A 1 93 ? 2.864 2.938 20.355 1.00 83.44 93 LYS A C 1
ATOM 769 O O . LYS A 1 93 ? 3.920 2.419 20.017 1.00 83.44 93 LYS A O 1
ATOM 774 N N . ASP A 1 94 ? 1.840 2.261 20.858 1.00 91.31 94 ASP A N 1
ATOM 775 C CA . ASP A 1 94 ? 1.773 0.803 20.853 1.00 91.31 94 ASP A CA 1
ATOM 776 C C . ASP A 1 94 ? 1.181 0.347 19.516 1.00 91.31 94 ASP A C 1
ATOM 778 O O . ASP A 1 94 ? -0.017 0.081 19.378 1.00 91.31 94 ASP A O 1
ATOM 782 N N . ILE A 1 95 ? 2.027 0.361 18.484 1.00 93.06 95 ILE A N 1
ATOM 783 C CA . ILE A 1 95 ? 1.575 0.134 17.110 1.00 93.06 95 ILE A CA 1
ATOM 784 C C . ILE A 1 95 ? 0.992 -1.267 16.913 1.00 93.06 95 ILE A C 1
ATOM 786 O O . ILE A 1 95 ? 0.056 -1.448 16.136 1.00 93.06 95 ILE A O 1
ATOM 790 N N . VAL A 1 96 ? 1.506 -2.247 17.658 1.00 95.00 96 VAL A N 1
ATOM 791 C CA . VAL A 1 96 ? 1.036 -3.630 17.616 1.00 95.00 96 VAL A CA 1
ATOM 792 C C . VAL A 1 96 ? -0.411 -3.702 18.087 1.00 95.00 96 VAL A C 1
ATOM 794 O O . VAL A 1 96 ? -1.256 -4.248 17.376 1.00 95.00 96 VAL A O 1
ATOM 797 N N . ASN A 1 97 ? -0.727 -3.111 19.241 1.00 93.69 97 ASN A N 1
ATOM 798 C CA . ASN A 1 97 ? -2.098 -3.107 19.746 1.00 93.69 97 ASN A CA 1
ATOM 799 C C . ASN A 1 97 ? -3.035 -2.212 18.918 1.00 93.69 97 ASN A C 1
ATOM 801 O O . ASN A 1 97 ? -4.212 -2.542 18.779 1.00 93.69 97 ASN A O 1
ATOM 805 N N . GLU A 1 98 ? -2.535 -1.135 18.300 1.00 92.69 98 GLU A N 1
ATOM 806 C CA . GLU A 1 98 ? -3.321 -0.303 17.372 1.00 92.69 98 GLU A CA 1
ATOM 807 C C . GLU A 1 98 ? -3.661 -1.022 16.049 1.00 92.69 98 GLU A C 1
ATOM 809 O O . GLU A 1 98 ? -4.738 -0.804 15.484 1.00 92.69 98 GLU A O 1
ATOM 814 N N . LEU A 1 99 ? -2.753 -1.842 15.507 1.00 95.69 99 LEU A N 1
ATOM 815 C CA . LEU A 1 99 ? -2.945 -2.526 14.220 1.00 95.69 99 LEU A CA 1
ATOM 816 C C . LEU A 1 99 ? -3.568 -3.918 14.350 1.00 95.69 99 LEU A C 1
ATOM 818 O O . LEU A 1 99 ? -4.202 -4.365 13.394 1.00 95.69 99 LEU A O 1
ATOM 822 N N . ARG A 1 100 ? -3.467 -4.580 15.510 1.00 96.69 100 ARG A N 1
ATOM 823 C CA . ARG A 1 100 ? -4.031 -5.924 15.728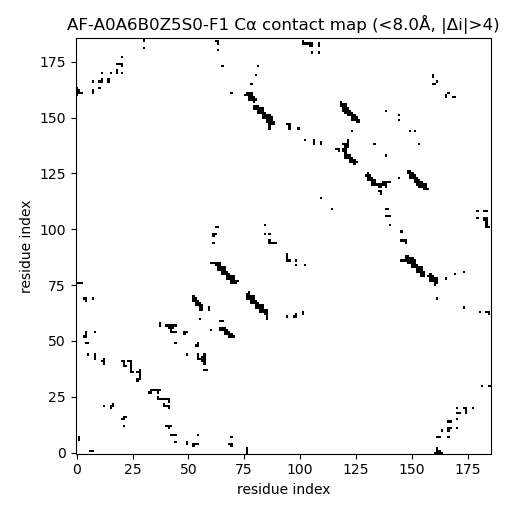 1.00 96.69 100 ARG A CA 1
ATOM 824 C C . ARG A 1 100 ? -5.512 -6.036 15.324 1.00 96.69 100 ARG A C 1
ATOM 826 O O . ARG A 1 100 ? -5.796 -6.901 14.498 1.00 96.69 100 ARG A O 1
ATOM 833 N N . PRO A 1 101 ? -6.436 -5.150 15.755 1.00 96.44 101 PRO A N 1
ATOM 834 C CA . PRO A 1 101 ? -7.841 -5.250 15.345 1.00 96.44 101 PRO A CA 1
ATOM 835 C C . PRO A 1 101 ? -8.053 -5.089 13.831 1.00 96.44 101 PRO A C 1
ATOM 837 O O . PRO A 1 101 ? -8.995 -5.631 13.263 1.00 96.44 101 PRO A O 1
ATOM 840 N N . ARG A 1 102 ? -7.174 -4.345 13.148 1.00 97.12 102 ARG A N 1
ATOM 841 C CA . ARG A 1 102 ? -7.250 -4.120 11.694 1.00 97.12 102 ARG A CA 1
ATOM 842 C C . ARG A 1 102 ? -6.752 -5.334 10.916 1.00 97.12 102 ARG A C 1
ATOM 844 O O . ARG A 1 102 ? -7.320 -5.665 9.881 1.00 97.12 102 ARG A O 1
ATOM 851 N N . ILE A 1 103 ? -5.727 -6.011 11.434 1.00 97.69 103 ILE A N 1
ATOM 852 C CA . ILE A 1 103 ? -5.243 -7.292 10.904 1.00 97.69 103 ILE A CA 1
ATOM 853 C C . ILE A 1 103 ? -6.313 -8.377 11.089 1.00 97.69 103 ILE A C 1
ATOM 855 O O . ILE A 1 103 ? -6.575 -9.142 10.166 1.00 97.69 103 ILE A O 1
ATOM 859 N N . GLU A 1 104 ? -6.986 -8.411 12.240 1.00 96.56 104 GLU A N 1
ATOM 860 C CA . GLU A 1 104 ? -8.100 -9.338 12.490 1.00 96.56 104 GLU A CA 1
ATOM 861 C C . GLU A 1 104 ? -9.257 -9.118 11.505 1.00 96.56 104 GLU A C 1
ATOM 863 O O . GLU A 1 104 ? -9.743 -10.079 10.913 1.00 96.56 104 GLU A O 1
ATOM 868 N N . ARG A 1 105 ? -9.639 -7.861 11.242 1.00 96.69 105 ARG A N 1
ATOM 869 C CA . ARG A 1 105 ? -10.646 -7.526 10.217 1.00 96.69 105 ARG A CA 1
ATOM 870 C C . ARG A 1 105 ? -10.191 -7.847 8.798 1.00 96.69 105 ARG A C 1
ATOM 872 O O . ARG A 1 105 ? -11.006 -8.249 7.975 1.00 96.69 105 ARG A O 1
ATOM 879 N N . PHE A 1 106 ? -8.906 -7.671 8.488 1.00 96.75 106 PHE A N 1
ATOM 880 C CA . PHE A 1 106 ? -8.350 -8.130 7.215 1.00 96.75 106 PHE A CA 1
ATOM 881 C C . PHE A 1 106 ? -8.561 -9.644 7.063 1.00 96.75 106 PHE A C 1
ATOM 883 O O . PHE A 1 106 ? -9.130 -10.069 6.063 1.00 96.75 106 PHE A O 1
ATOM 890 N N . ASN A 1 107 ? -8.194 -10.440 8.071 1.00 95.88 107 ASN A N 1
ATOM 891 C CA . ASN A 1 107 ? -8.394 -11.891 8.045 1.00 95.88 107 ASN A CA 1
ATOM 892 C C . ASN A 1 107 ? -9.884 -12.257 7.927 1.00 95.88 107 ASN A C 1
ATOM 894 O O . ASN A 1 107 ? -10.244 -13.095 7.107 1.00 95.88 107 ASN A O 1
ATOM 898 N N . GLU A 1 108 ? -10.762 -11.580 8.675 1.00 94.81 108 GLU A N 1
ATOM 899 C CA . GLU A 1 108 ? -12.218 -11.751 8.576 1.00 94.81 108 GLU A CA 1
ATOM 900 C C . GLU A 1 108 ? -12.741 -11.469 7.159 1.00 94.81 108 GLU A C 1
ATOM 902 O O . GLU A 1 108 ? -13.611 -12.190 6.663 1.00 94.81 108 GLU A O 1
ATOM 907 N N . PHE A 1 109 ? -12.215 -10.438 6.491 1.00 94.25 109 PHE A N 1
ATOM 908 C CA . PHE A 1 109 ? -12.570 -10.129 5.109 1.00 94.25 109 PHE A CA 1
ATOM 909 C C . PHE A 1 109 ? -12.116 -11.233 4.155 1.00 94.25 109 PHE A C 1
ATOM 911 O O . PHE A 1 109 ? -12.906 -11.659 3.315 1.00 94.25 109 PHE A O 1
ATOM 918 N N . ILE A 1 110 ? -10.870 -11.696 4.286 1.00 91.81 110 ILE A N 1
ATOM 919 C CA . ILE A 1 110 ? -10.316 -12.781 3.466 1.00 91.81 110 ILE A CA 1
ATOM 920 C C . ILE A 1 110 ? -11.144 -14.064 3.626 1.00 91.81 110 ILE A C 1
ATOM 922 O O . ILE A 1 110 ? -11.466 -14.697 2.625 1.00 91.81 110 ILE A O 1
ATOM 926 N N . ASP A 1 111 ? -11.561 -14.405 4.848 1.00 88.94 111 ASP A N 1
ATOM 927 C CA . ASP A 1 111 ? -12.348 -15.616 5.121 1.00 88.94 111 ASP A CA 1
ATOM 928 C C . ASP A 1 111 ? -13.779 -15.548 4.560 1.00 88.94 111 ASP A C 1
ATOM 930 O O . ASP A 1 111 ? -14.362 -16.567 4.185 1.00 88.94 111 ASP A O 1
ATOM 934 N N . ARG A 1 112 ? -14.387 -14.355 4.538 1.00 86.38 112 ARG A N 1
ATOM 935 C CA . ARG A 1 112 ? -15.796 -14.172 4.143 1.00 86.38 112 ARG A CA 1
ATOM 936 C C . ARG A 1 112 ? -15.993 -13.802 2.684 1.00 86.38 112 ARG A C 1
ATOM 938 O O . ARG A 1 112 ? -17.088 -13.997 2.152 1.00 86.38 112 ARG A O 1
ATOM 945 N N . CYS A 1 113 ? -15.000 -13.184 2.060 1.00 76.38 113 CYS A N 1
ATOM 946 C CA . CYS A 1 113 ? -15.140 -12.645 0.721 1.00 76.38 113 CYS A CA 1
ATOM 947 C C . CYS A 1 113 ? -14.660 -13.663 -0.316 1.00 76.38 113 CYS A C 1
ATOM 949 O O . CYS A 1 113 ? -13.493 -14.028 -0.339 1.00 76.38 113 CYS A O 1
ATOM 951 N N . ASN A 1 114 ? -15.524 -14.016 -1.272 1.00 61.91 114 ASN A N 1
ATOM 952 C CA . ASN A 1 114 ? -15.127 -14.706 -2.510 1.00 61.91 114 ASN A CA 1
ATOM 953 C C . ASN A 1 114 ? -14.387 -13.768 -3.494 1.00 61.91 114 ASN A C 1
ATOM 955 O O . ASN A 1 114 ? -14.462 -13.960 -4.708 1.00 61.91 114 ASN A O 1
ATOM 959 N N . GLY A 1 115 ? -13.736 -12.710 -3.000 1.00 67.12 115 GLY A N 1
ATOM 960 C CA . GLY A 1 115 ? -12.929 -11.824 -3.832 1.00 67.12 115 GLY A CA 1
ATOM 961 C C . GLY A 1 115 ? -11.799 -12.612 -4.492 1.00 67.12 115 GLY A C 1
ATOM 962 O O . GLY A 1 115 ? -11.164 -13.451 -3.852 1.00 67.12 115 GLY A O 1
ATOM 963 N N . ASP A 1 116 ? -11.549 -12.362 -5.778 1.00 80.81 116 ASP A N 1
ATOM 964 C CA . ASP A 1 116 ? -10.441 -13.006 -6.477 1.00 80.81 116 ASP A CA 1
ATOM 965 C C . ASP A 1 116 ? -9.116 -12.335 -6.094 1.00 80.81 116 ASP A C 1
ATOM 967 O O . ASP A 1 116 ? -8.664 -11.373 -6.712 1.00 80.81 116 ASP A O 1
ATOM 971 N N . PHE A 1 117 ? -8.494 -12.863 -5.043 1.00 88.88 117 PHE A N 1
ATOM 972 C CA . PHE A 1 117 ? -7.152 -12.488 -4.608 1.00 88.88 117 PHE A CA 1
ATOM 973 C C . PHE A 1 117 ? -6.082 -13.475 -5.095 1.00 88.88 117 PHE A C 1
ATOM 975 O O . PHE A 1 117 ? -4.979 -13.506 -4.552 1.00 88.88 117 PHE A O 1
ATOM 982 N N . SER A 1 118 ? -6.370 -14.281 -6.125 1.00 87.75 118 SER A N 1
ATOM 983 C CA . SER A 1 118 ? -5.428 -15.281 -6.654 1.00 87.75 118 SER A CA 1
ATOM 984 C C . SER A 1 118 ? -4.106 -14.684 -7.148 1.00 87.75 118 SER A C 1
ATOM 986 O O . SER A 1 118 ? -3.085 -15.365 -7.153 1.00 87.75 118 SER A O 1
ATOM 988 N N . GLY A 1 119 ? -4.113 -13.406 -7.531 1.00 92.06 119 GLY A N 1
ATOM 989 C CA . GLY A 1 119 ? -2.923 -12.656 -7.926 1.00 92.06 119 GLY A CA 1
ATOM 990 C C . GLY A 1 119 ? -2.127 -12.050 -6.769 1.00 92.06 119 GLY A C 1
ATOM 991 O O . GLY A 1 119 ? -1.179 -11.315 -7.039 1.00 92.06 119 GLY A O 1
ATOM 992 N N . TYR A 1 120 ? -2.497 -12.300 -5.511 1.00 94.81 120 TYR A N 1
ATOM 993 C CA . TYR A 1 120 ? -1.857 -11.713 -4.335 1.00 94.81 120 TYR A CA 1
ATOM 994 C C . TYR A 1 120 ? -1.183 -12.766 -3.459 1.00 94.81 120 TYR A C 1
ATOM 996 O O . TYR A 1 120 ? -1.543 -13.942 -3.463 1.00 94.81 120 TYR A O 1
ATOM 1004 N N . TYR A 1 121 ? -0.198 -12.322 -2.685 1.00 95.69 121 TYR A N 1
ATOM 1005 C CA . TYR A 1 121 ? 0.472 -13.136 -1.678 1.00 95.69 121 TYR A CA 1
ATOM 1006 C C . TYR A 1 121 ? 0.671 -12.345 -0.389 1.00 95.69 121 TYR A C 1
ATOM 1008 O O . TYR A 1 121 ? 0.742 -11.112 -0.405 1.00 95.69 121 TYR A O 1
ATOM 1016 N N . VAL A 1 122 ? 0.790 -13.076 0.718 1.00 97.31 122 VAL A N 1
ATOM 1017 C CA . VAL A 1 122 ? 1.085 -12.524 2.038 1.00 97.31 122 VAL A CA 1
ATOM 1018 C C . VAL A 1 122 ? 2.510 -12.886 2.448 1.00 97.31 122 VAL A C 1
ATOM 1020 O O . VAL A 1 122 ? 2.945 -14.027 2.282 1.00 97.31 122 VAL A O 1
ATOM 1023 N N . SER A 1 123 ? 3.259 -11.919 2.973 1.00 97.81 123 SER A N 1
ATOM 1024 C CA . SER A 1 123 ? 4.593 -12.164 3.531 1.00 97.81 123 SER A CA 1
ATOM 1025 C C . SER A 1 123 ? 4.857 -11.316 4.765 1.00 97.81 123 SER A C 1
ATOM 1027 O O . SER A 1 123 ? 4.212 -10.287 4.955 1.00 97.81 123 SER A O 1
ATOM 1029 N N . VAL A 1 124 ? 5.807 -11.740 5.592 1.00 98.25 124 VAL A N 1
ATOM 1030 C CA . VAL A 1 124 ? 6.333 -10.953 6.706 1.00 98.25 124 VAL A CA 1
ATOM 1031 C C . VAL A 1 124 ? 7.834 -10.778 6.539 1.00 98.25 124 VAL A C 1
ATOM 1033 O O . VAL A 1 124 ? 8.561 -11.754 6.368 1.00 98.25 124 VAL A O 1
ATOM 1036 N N . ALA A 1 125 ? 8.289 -9.531 6.586 1.00 97.38 125 ALA A N 1
ATOM 1037 C CA . ALA A 1 125 ? 9.689 -9.189 6.783 1.00 97.38 125 ALA A CA 1
ATOM 1038 C C . ALA A 1 125 ? 9.910 -8.849 8.260 1.00 97.38 125 ALA A C 1
ATOM 1040 O O . ALA A 1 125 ? 9.114 -8.114 8.851 1.00 97.38 125 ALA A O 1
ATOM 1041 N N . ARG A 1 126 ? 10.970 -9.396 8.852 1.00 96.50 126 ARG A N 1
ATOM 1042 C CA . ARG A 1 126 ? 11.308 -9.237 10.271 1.00 96.50 126 ARG A CA 1
ATOM 1043 C C . ARG A 1 126 ? 12.518 -8.313 10.463 1.00 96.50 126 ARG A C 1
ATOM 1045 O O . ARG A 1 126 ? 13.266 -8.087 9.509 1.00 96.50 126 ARG A O 1
ATOM 1052 N N . PRO A 1 127 ? 12.760 -7.804 11.687 1.00 94.31 127 PRO A N 1
ATOM 1053 C CA . PRO A 1 127 ? 13.908 -6.937 11.975 1.00 94.31 127 PRO A CA 1
ATOM 1054 C C . PRO A 1 127 ? 15.279 -7.569 11.712 1.00 94.31 127 PRO A C 1
ATOM 1056 O O . PRO A 1 127 ? 16.251 -6.851 11.505 1.00 94.31 127 PRO A O 1
ATOM 1059 N N . ASP A 1 128 ? 15.362 -8.900 11.724 1.00 94.44 128 ASP A N 1
ATOM 1060 C CA . ASP A 1 128 ? 16.570 -9.668 11.403 1.00 94.44 128 ASP A CA 1
ATOM 1061 C C . ASP A 1 128 ? 16.758 -9.900 9.894 1.00 94.44 128 ASP A C 1
ATOM 1063 O O . ASP A 1 128 ? 17.556 -10.743 9.491 1.00 94.44 128 ASP A O 1
ATOM 1067 N N . GLU A 1 129 ? 16.006 -9.167 9.067 1.00 91.19 129 GLU A N 1
ATOM 1068 C CA . GLU A 1 129 ? 15.974 -9.256 7.604 1.00 91.19 129 GLU A CA 1
ATOM 1069 C C . GLU A 1 129 ? 15.411 -10.580 7.061 1.00 91.19 129 GLU A C 1
ATOM 1071 O O . GLU A 1 129 ? 15.345 -10.772 5.842 1.00 91.19 129 GLU A O 1
ATOM 1076 N N . SER A 1 130 ? 14.939 -11.486 7.927 1.00 95.44 130 SER A N 1
ATOM 1077 C CA . SER A 1 130 ? 14.270 -12.700 7.470 1.00 95.44 130 SER A CA 1
ATOM 1078 C C . SER A 1 130 ? 12.923 -12.366 6.831 1.00 95.44 130 SER A C 1
ATOM 1080 O O . SER A 1 130 ? 12.152 -11.537 7.323 1.00 95.44 130 SER A O 1
ATOM 1082 N N . VAL A 1 131 ? 12.630 -13.039 5.718 1.00 96.81 131 VAL A N 1
ATOM 1083 C CA . VAL A 1 131 ? 11.357 -12.913 5.007 1.00 96.81 131 VAL A CA 1
ATOM 1084 C C . VAL A 1 131 ? 10.700 -14.279 4.926 1.00 96.81 131 VAL A C 1
ATOM 1086 O O . VAL A 1 131 ? 11.289 -15.236 4.426 1.00 96.81 131 VAL A O 1
ATOM 1089 N N . GLU A 1 132 ? 9.462 -14.360 5.399 1.00 97.38 132 GLU A N 1
ATOM 1090 C CA . GLU A 1 132 ? 8.615 -15.539 5.257 1.00 97.38 132 GLU A CA 1
ATOM 1091 C C . GLU A 1 132 ? 7.446 -15.210 4.331 1.00 97.38 132 GLU A C 1
ATOM 1093 O O . GLU A 1 132 ? 6.760 -14.206 4.513 1.00 97.38 132 GLU A O 1
ATOM 1098 N N . VAL A 1 133 ? 7.224 -16.054 3.325 1.00 96.69 133 VAL A N 1
ATOM 1099 C CA . VAL A 1 133 ? 6.169 -15.883 2.321 1.00 96.69 133 VAL A CA 1
ATOM 1100 C C . VAL A 1 133 ? 5.186 -17.038 2.455 1.00 96.69 133 VAL A C 1
ATOM 1102 O O . VAL A 1 133 ? 5.598 -18.200 2.476 1.00 96.69 133 VAL A O 1
ATOM 1105 N N . LYS A 1 134 ? 3.890 -16.731 2.539 1.00 94.00 134 LYS A N 1
ATOM 1106 C CA . LYS A 1 134 ? 2.847 -17.758 2.531 1.00 94.00 134 LYS A CA 1
ATOM 1107 C C . LYS A 1 134 ? 2.740 -18.431 1.159 1.00 94.00 134 LYS A C 1
ATOM 1109 O O . LYS A 1 134 ? 3.009 -17.794 0.137 1.00 94.00 134 LYS A O 1
ATOM 1114 N N . PRO A 1 135 ? 2.306 -19.702 1.107 1.00 88.00 135 PRO A N 1
ATOM 1115 C CA . PRO A 1 135 ? 1.887 -20.314 -0.145 1.00 88.00 135 PRO A CA 1
ATOM 1116 C C . PRO A 1 135 ? 0.820 -19.460 -0.852 1.00 88.00 135 PRO A C 1
ATOM 1118 O O . PRO A 1 135 ? 0.006 -18.825 -0.176 1.00 88.00 135 PRO A O 1
ATOM 1121 N N . PRO A 1 136 ? 0.767 -19.469 -2.196 1.00 79.12 136 PRO A N 1
ATOM 1122 C CA . PRO A 1 136 ? -0.334 -18.851 -2.927 1.00 79.12 136 PRO A CA 1
ATOM 1123 C C . PRO A 1 136 ? -1.686 -19.336 -2.389 1.00 79.12 136 PRO A C 1
ATOM 1125 O O . PRO A 1 136 ? -1.827 -20.512 -2.051 1.00 79.12 136 PRO A O 1
ATOM 1128 N N . HIS A 1 137 ? -2.669 -18.438 -2.328 1.00 78.62 137 HIS A N 1
ATOM 1129 C CA . HIS A 1 137 ? -4.012 -18.667 -1.770 1.00 78.62 137 HIS A CA 1
ATOM 1130 C C . HIS A 1 137 ? -4.110 -18.795 -0.237 1.00 78.62 137 HIS A C 1
ATOM 1132 O O . HIS A 1 137 ? -5.221 -18.699 0.279 1.00 78.62 137 HIS A O 1
ATOM 1138 N N . ASP A 1 138 ? -3.004 -18.934 0.505 1.00 90.75 138 ASP A N 1
ATOM 1139 C CA . ASP A 1 138 ? -3.004 -18.746 1.964 1.00 90.75 138 ASP A CA 1
ATOM 1140 C C . ASP A 1 138 ? -2.736 -17.270 2.280 1.00 90.75 138 ASP A C 1
ATOM 1142 O O . ASP A 1 138 ? -1.595 -16.817 2.375 1.00 90.75 138 ASP A O 1
ATOM 1146 N N . LEU A 1 139 ? -3.817 -16.500 2.375 1.00 93.81 139 LEU A N 1
ATOM 1147 C CA . LEU A 1 139 ? -3.766 -15.055 2.605 1.00 93.81 139 LEU A CA 1
ATOM 1148 C C . LEU A 1 139 ? -4.018 -14.686 4.070 1.00 93.81 139 LEU A C 1
ATOM 1150 O O . LEU A 1 139 ? -4.079 -13.505 4.397 1.00 93.81 139 LEU A O 1
ATOM 1154 N N . TYR A 1 140 ? -4.164 -15.672 4.954 1.00 94.62 140 TYR A N 1
ATOM 1155 C CA . TYR A 1 140 ? -4.415 -15.431 6.368 1.00 94.62 140 TYR A CA 1
ATOM 1156 C C . TYR A 1 140 ? -3.124 -14.999 7.077 1.00 94.62 140 TYR A C 1
ATOM 1158 O O . TYR A 1 140 ? -2.096 -15.682 7.014 1.00 94.62 140 TYR A O 1
ATOM 1166 N N . ILE A 1 141 ? -3.177 -13.886 7.811 1.00 97.00 141 ILE A N 1
ATOM 1167 C CA . ILE A 1 141 ? -2.062 -13.396 8.629 1.00 97.00 141 ILE A CA 1
ATOM 1168 C C . ILE A 1 141 ? -2.105 -14.098 9.996 1.00 97.00 141 ILE A C 1
ATOM 1170 O O . ILE A 1 141 ? -3.027 -13.852 10.781 1.00 97.00 141 ILE A O 1
ATOM 1174 N N . PRO A 1 142 ? -1.129 -14.960 10.335 1.00 95.94 142 PRO A N 1
ATOM 1175 C CA . PRO A 1 142 ? -1.121 -15.648 11.618 1.00 95.94 142 PRO A CA 1
ATOM 1176 C C . PRO A 1 142 ? -0.778 -14.688 12.765 1.00 95.94 142 PRO A C 1
ATOM 1178 O O . PRO A 1 142 ? -0.002 -13.747 12.611 1.00 95.94 142 PRO A O 1
ATOM 1181 N N . VAL A 1 143 ? -1.309 -14.968 13.958 1.00 95.62 143 VAL A N 1
ATOM 1182 C CA . VAL A 1 143 ? -1.110 -14.124 15.153 1.00 95.62 143 VAL A CA 1
ATOM 1183 C C . VAL A 1 143 ? 0.372 -13.960 15.513 1.00 95.62 143 VAL A C 1
ATOM 1185 O O . VAL A 1 143 ? 0.761 -12.888 15.967 1.00 95.62 143 VAL A O 1
ATOM 1188 N N . CYS A 1 144 ? 1.203 -14.977 15.262 1.00 96.19 144 CYS A N 1
ATOM 1189 C CA . CYS A 1 144 ? 2.651 -14.930 15.498 1.00 96.19 144 CYS A CA 1
ATOM 1190 C C . CYS A 1 144 ? 3.411 -13.968 14.570 1.00 96.19 144 CYS A C 1
ATOM 1192 O O . CYS A 1 144 ? 4.591 -13.730 14.783 1.00 96.19 144 CYS A O 1
ATOM 1194 N N . TRP A 1 145 ? 2.775 -13.421 13.531 1.00 97.75 145 TRP A N 1
ATOM 1195 C CA . TRP A 1 145 ? 3.377 -12.361 12.721 1.00 97.75 145 TRP A CA 1
ATOM 1196 C C . TRP A 1 145 ? 3.070 -10.965 13.275 1.00 97.75 145 TRP A C 1
ATOM 1198 O O . TRP A 1 145 ? 3.731 -10.002 12.888 1.00 97.75 145 TRP A O 1
ATOM 1208 N N . ILE A 1 146 ? 2.100 -10.842 14.191 1.00 97.06 146 ILE A N 1
ATOM 1209 C CA . ILE A 1 146 ? 1.661 -9.576 14.794 1.00 97.06 146 ILE A CA 1
ATOM 1210 C C . ILE A 1 146 ? 2.583 -9.224 15.970 1.00 97.06 146 ILE A C 1
ATOM 1212 O O . ILE A 1 146 ? 2.180 -9.246 17.138 1.00 97.06 146 ILE A O 1
ATOM 1216 N N . GLU A 1 147 ? 3.834 -8.927 15.631 1.00 95.75 147 GLU A N 1
ATOM 1217 C CA . GLU A 1 147 ? 4.919 -8.594 16.553 1.00 95.75 147 GLU A CA 1
ATOM 1218 C C . GLU A 1 147 ? 5.569 -7.263 16.166 1.00 95.75 147 GLU A C 1
ATOM 1220 O O . GLU A 1 147 ? 5.548 -6.847 15.006 1.00 95.75 147 GLU A O 1
ATOM 1225 N N . GLU A 1 148 ? 6.133 -6.577 17.157 1.00 95.56 148 GLU A N 1
ATOM 1226 C CA . GLU A 1 148 ? 6.805 -5.298 16.947 1.00 95.56 148 GLU A CA 1
ATOM 1227 C C . GLU A 1 148 ? 8.008 -5.449 16.005 1.00 95.56 148 GLU A C 1
ATOM 1229 O O . GLU A 1 148 ? 8.785 -6.396 16.098 1.00 95.56 148 GLU A O 1
ATOM 1234 N N . GLY A 1 149 ? 8.162 -4.495 15.088 1.00 95.00 149 GLY A N 1
ATOM 1235 C CA . GLY A 1 149 ? 9.217 -4.486 14.079 1.00 95.00 149 GLY A CA 1
ATOM 1236 C C . GLY A 1 149 ? 8.868 -5.217 12.781 1.00 95.00 149 GLY A C 1
ATOM 1237 O O . GLY A 1 149 ? 9.526 -4.972 11.773 1.00 95.00 149 GLY A O 1
ATOM 1238 N N . ASN A 1 150 ? 7.834 -6.061 12.763 1.00 97.44 150 ASN A N 1
ATOM 1239 C CA . ASN A 1 150 ? 7.458 -6.795 11.557 1.00 97.44 150 ASN A CA 1
ATOM 1240 C C . ASN A 1 150 ? 6.806 -5.887 10.502 1.00 97.44 150 ASN A C 1
ATOM 1242 O O . ASN A 1 150 ? 6.040 -4.971 10.803 1.00 97.44 150 ASN A O 1
ATOM 1246 N N . PHE A 1 151 ? 7.046 -6.197 9.233 1.00 97.38 151 PHE A N 1
ATOM 1247 C CA . PHE A 1 151 ? 6.340 -5.610 8.100 1.00 97.38 151 PHE A CA 1
ATOM 1248 C C . PHE A 1 151 ? 5.578 -6.709 7.367 1.00 97.38 151 PHE A C 1
ATOM 1250 O O . PHE A 1 151 ? 6.184 -7.587 6.754 1.00 97.38 151 PHE A O 1
ATOM 1257 N N . ILE A 1 152 ? 4.250 -6.668 7.441 1.00 98.25 152 ILE A N 1
ATOM 1258 C CA . ILE A 1 152 ? 3.372 -7.678 6.848 1.00 98.25 152 ILE A CA 1
ATOM 1259 C C . ILE A 1 152 ? 2.798 -7.111 5.556 1.00 98.25 152 ILE A C 1
ATOM 1261 O O . ILE A 1 152 ? 2.088 -6.107 5.586 1.00 98.25 152 ILE A O 1
ATOM 1265 N N . SER A 1 153 ? 3.088 -7.738 4.423 1.00 97.75 153 SER A N 1
ATOM 1266 C CA . SER A 1 153 ? 2.645 -7.280 3.108 1.00 97.75 153 SER A CA 1
ATOM 1267 C C . SER A 1 153 ? 1.581 -8.193 2.511 1.00 97.75 153 SER A C 1
ATOM 1269 O O . SER A 1 153 ? 1.596 -9.402 2.719 1.00 97.75 153 SER A O 1
ATOM 1271 N N . PHE A 1 154 ? 0.673 -7.587 1.752 1.00 97.56 154 PHE A N 1
ATOM 1272 C CA . PHE A 1 154 ? -0.330 -8.211 0.897 1.00 97.56 154 PHE A CA 1
ATOM 1273 C C . PHE A 1 154 ? -0.178 -7.627 -0.511 1.00 97.56 154 PHE A C 1
ATOM 1275 O O . PHE A 1 154 ? -0.749 -6.580 -0.842 1.00 97.56 154 PHE A O 1
ATOM 1282 N N . PHE A 1 155 ? 0.714 -8.219 -1.302 1.00 97.00 155 PHE A N 1
ATOM 1283 C CA . PHE A 1 155 ? 1.219 -7.621 -2.542 1.00 97.00 155 PHE A CA 1
ATOM 1284 C C .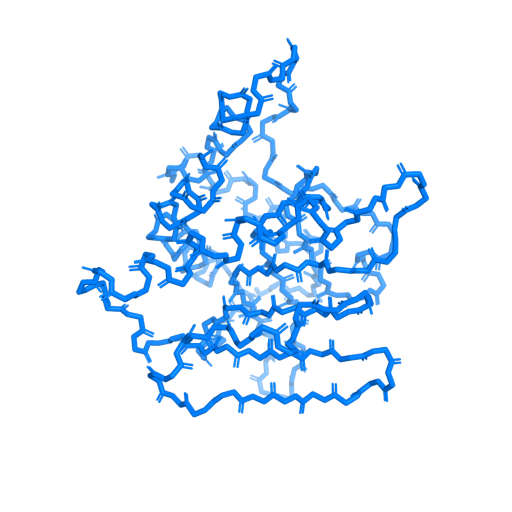 PHE A 1 155 ? 0.798 -8.413 -3.770 1.00 97.00 155 PHE A C 1
ATOM 1286 O O . PHE A 1 155 ? 0.566 -9.620 -3.701 1.00 97.00 155 PHE A O 1
ATOM 1293 N N . ASN A 1 156 ? 0.703 -7.721 -4.905 1.00 95.94 156 ASN A N 1
ATOM 1294 C CA . ASN A 1 156 ? 0.425 -8.373 -6.175 1.00 95.94 156 ASN A CA 1
ATOM 1295 C C . ASN A 1 156 ? 1.660 -9.172 -6.624 1.00 95.94 156 ASN A C 1
ATOM 1297 O O . ASN A 1 156 ? 2.776 -8.651 -6.661 1.00 95.94 156 ASN A O 1
ATOM 1301 N N . MET A 1 157 ? 1.466 -10.443 -6.979 1.00 93.56 157 MET A N 1
ATOM 1302 C CA . MET A 1 157 ? 2.527 -11.324 -7.475 1.00 93.56 157 MET A CA 1
ATOM 1303 C C . MET A 1 157 ? 3.129 -10.798 -8.784 1.00 93.56 157 MET A C 1
ATOM 1305 O O . MET A 1 157 ? 4.317 -11.002 -9.058 1.00 93.56 157 MET A O 1
ATOM 1309 N N . ARG A 1 158 ? 2.320 -10.115 -9.604 1.00 94.25 158 ARG A N 1
ATOM 1310 C CA . ARG A 1 158 ? 2.761 -9.520 -10.860 1.00 94.25 158 ARG A CA 1
ATOM 1311 C C . ARG A 1 158 ? 3.305 -8.117 -10.617 1.00 94.25 158 ARG A C 1
ATOM 1313 O O . ARG A 1 158 ? 2.594 -7.203 -10.217 1.00 94.25 158 ARG A O 1
ATOM 1320 N N . LYS A 1 159 ? 4.567 -7.933 -10.991 1.00 96.62 159 LYS A N 1
ATOM 1321 C CA . LYS A 1 159 ? 5.170 -6.610 -11.158 1.00 96.62 159 LYS A CA 1
ATOM 1322 C C . LYS A 1 159 ? 4.761 -6.043 -12.518 1.00 96.62 159 LYS A C 1
ATOM 1324 O O . LYS A 1 159 ? 4.722 -6.780 -13.507 1.00 96.62 159 LYS A O 1
ATOM 1329 N N . VAL A 1 160 ? 4.449 -4.755 -12.576 1.00 98.06 160 VAL A N 1
ATOM 1330 C CA . VAL A 1 160 ? 4.043 -4.074 -13.820 1.00 98.06 160 VAL A CA 1
ATOM 1331 C C . VAL A 1 160 ? 5.170 -3.181 -14.333 1.00 98.06 160 VAL A C 1
ATOM 1333 O O . VAL A 1 160 ? 6.017 -2.792 -13.534 1.00 98.06 160 VAL A O 1
ATOM 1336 N N . PRO A 1 161 ? 5.236 -2.861 -15.635 1.00 98.25 161 PRO A N 1
ATOM 1337 C CA . PRO A 1 161 ? 6.265 -1.964 -16.156 1.00 98.25 161 PRO A CA 1
ATOM 1338 C C . PRO A 1 161 ? 6.256 -0.608 -15.442 1.00 98.25 161 PRO A C 1
ATOM 1340 O O . PRO A 1 161 ? 5.194 -0.065 -15.145 1.00 98.25 161 PRO A O 1
ATOM 1343 N N . ALA A 1 162 ? 7.423 -0.023 -15.188 1.00 98.31 162 ALA A N 1
ATOM 1344 C CA . ALA A 1 162 ? 7.529 1.344 -14.686 1.00 98.31 162 ALA A CA 1
ATOM 1345 C C . ALA A 1 162 ? 7.291 2.338 -15.831 1.00 98.31 162 ALA A C 1
ATOM 1347 O O . ALA A 1 162 ? 8.207 2.971 -16.344 1.00 98.31 162 ALA A O 1
ATOM 1348 N N . ASP A 1 163 ? 6.051 2.450 -16.284 1.00 98.44 163 ASP A N 1
ATOM 1349 C CA . ASP A 1 163 ? 5.590 3.445 -17.246 1.00 98.44 163 ASP A CA 1
ATOM 1350 C C . ASP A 1 163 ? 4.116 3.787 -16.987 1.00 98.44 163 ASP A C 1
ATOM 1352 O O . ASP A 1 163 ? 3.530 3.366 -15.988 1.00 98.44 163 ASP A O 1
ATOM 1356 N N . LEU A 1 164 ? 3.508 4.579 -17.871 1.00 98.38 164 LEU A N 1
ATOM 1357 C CA . LEU A 1 164 ? 2.125 5.013 -17.704 1.00 98.38 164 LEU A CA 1
ATOM 1358 C C . LEU A 1 164 ? 1.127 3.839 -17.696 1.00 98.38 164 LEU A C 1
ATOM 1360 O O . LEU A 1 164 ? 0.129 3.887 -16.980 1.00 98.38 164 LEU A O 1
ATOM 1364 N N . THR A 1 165 ? 1.400 2.763 -18.441 1.00 98.44 165 THR A N 1
ATOM 1365 C CA . THR A 1 165 ? 0.528 1.579 -18.461 1.00 98.44 165 THR A CA 1
ATOM 1366 C C . THR A 1 165 ? 0.573 0.838 -17.129 1.00 98.44 165 THR A C 1
ATOM 1368 O O . THR A 1 165 ? -0.474 0.449 -16.608 1.00 98.44 165 THR A O 1
ATOM 1371 N N . GLY A 1 166 ? 1.758 0.716 -16.523 1.00 98.56 166 GLY A N 1
ATOM 1372 C CA . GLY A 1 166 ? 1.891 0.157 -15.182 1.00 98.56 166 GLY A CA 1
ATOM 1373 C C . GLY A 1 166 ? 1.278 1.046 -14.105 1.00 98.56 166 GLY A C 1
ATOM 1374 O O . GLY A 1 166 ? 0.634 0.529 -13.200 1.00 98.56 166 GLY A O 1
ATOM 1375 N N . VAL A 1 167 ? 1.381 2.374 -14.227 1.00 98.69 167 VAL A N 1
ATOM 1376 C CA . VAL A 1 167 ? 0.700 3.314 -13.316 1.00 98.69 167 VAL A CA 1
ATOM 1377 C C . VAL A 1 167 ? -0.815 3.113 -13.332 1.00 98.69 167 VAL A C 1
ATOM 1379 O O . VAL A 1 167 ? -1.428 3.034 -12.269 1.00 98.69 167 VAL A O 1
ATOM 1382 N N . HIS A 1 168 ? -1.428 2.973 -14.509 1.00 98.69 168 HIS A N 1
ATOM 1383 C CA . HIS A 1 168 ? -2.859 2.674 -14.597 1.00 98.69 168 HIS A CA 1
ATOM 1384 C C . HIS A 1 168 ? -3.210 1.297 -14.017 1.00 98.69 168 HIS A C 1
ATOM 1386 O O . HIS A 1 168 ? -4.223 1.172 -13.335 1.00 98.69 168 HIS A O 1
ATOM 1392 N N . ALA A 1 169 ? -2.356 0.285 -14.205 1.00 98.38 169 ALA A N 1
ATOM 1393 C CA . ALA A 1 169 ? -2.555 -1.028 -13.589 1.00 98.38 169 ALA A CA 1
ATOM 1394 C C . ALA A 1 169 ? -2.497 -0.974 -12.048 1.00 98.38 169 ALA A C 1
ATOM 1396 O O . ALA A 1 169 ? -3.323 -1.597 -11.385 1.00 98.38 169 ALA A O 1
ATOM 1397 N N . VAL A 1 170 ? -1.570 -0.193 -11.479 1.00 98.62 170 VAL A N 1
ATOM 1398 C CA . VAL A 1 170 ? -1.486 0.053 -10.027 1.00 98.62 170 VAL A CA 1
ATOM 1399 C C . VAL A 1 170 ? -2.752 0.741 -9.522 1.00 98.62 170 VAL A C 1
ATOM 1401 O O . VAL A 1 170 ? -3.321 0.311 -8.524 1.00 98.62 170 VAL A O 1
ATOM 1404 N N . LEU A 1 171 ? -3.206 1.795 -10.207 1.00 98.69 171 LEU A N 1
ATOM 1405 C CA . LEU A 1 171 ? -4.396 2.553 -9.814 1.00 98.69 171 LEU A CA 1
ATOM 1406 C C . LEU A 1 171 ? -5.669 1.701 -9.861 1.00 98.69 171 LEU A C 1
ATOM 1408 O O . LEU A 1 171 ? -6.444 1.737 -8.909 1.00 98.69 171 LEU A O 1
ATOM 1412 N N . GLN A 1 172 ? -5.844 0.887 -10.907 1.00 98.06 172 GLN A N 1
ATOM 1413 C CA . GLN A 1 172 ? -6.957 -0.061 -10.990 1.00 98.06 172 GLN A CA 1
ATOM 1414 C C . GLN A 1 172 ? -6.913 -1.069 -9.837 1.00 98.06 172 GLN A C 1
ATOM 1416 O O . GLN A 1 172 ? -7.906 -1.262 -9.145 1.00 98.06 172 GLN A O 1
ATOM 1421 N N . ALA A 1 173 ? -5.745 -1.661 -9.578 1.00 97.38 173 ALA A N 1
ATOM 1422 C CA . ALA A 1 173 ? -5.605 -2.609 -8.482 1.00 97.38 173 ALA A CA 1
ATOM 1423 C C . ALA A 1 173 ? -5.855 -1.957 -7.114 1.00 97.38 173 ALA A C 1
ATOM 1425 O O . ALA A 1 173 ? -6.377 -2.599 -6.209 1.00 97.38 173 ALA A O 1
ATOM 1426 N N . PHE A 1 174 ? -5.494 -0.687 -6.932 1.00 98.19 174 PHE A N 1
ATOM 1427 C CA . PHE A 1 174 ? -5.802 0.033 -5.701 1.00 98.19 174 PHE A CA 1
ATOM 1428 C C . PHE A 1 174 ? -7.297 0.308 -5.534 1.00 98.19 174 PHE A C 1
ATOM 1430 O O . PHE A 1 174 ? -7.779 0.205 -4.407 1.00 98.19 174 PHE A O 1
ATOM 1437 N N . ASP A 1 175 ? -8.030 0.591 -6.614 1.00 97.75 175 ASP A N 1
ATOM 1438 C CA . ASP A 1 175 ? -9.495 0.681 -6.579 1.00 97.75 175 ASP A CA 1
ATOM 1439 C C . ASP A 1 175 ? -10.126 -0.644 -6.147 1.00 97.75 175 ASP A C 1
ATOM 1441 O O . ASP A 1 175 ? -10.977 -0.658 -5.256 1.00 97.75 175 ASP A O 1
ATOM 1445 N N . ASP A 1 176 ? -9.652 -1.761 -6.697 1.00 95.00 176 ASP A N 1
ATOM 1446 C CA . ASP A 1 176 ? -10.144 -3.096 -6.340 1.00 95.00 176 ASP A CA 1
ATOM 1447 C C . ASP A 1 176 ? -9.879 -3.412 -4.850 1.00 95.00 176 ASP A C 1
ATOM 1449 O O . ASP A 1 176 ? -10.709 -4.001 -4.150 1.00 95.00 176 ASP A O 1
ATOM 1453 N N . LEU A 1 177 ? -8.744 -2.936 -4.329 1.00 96.06 177 LEU A N 1
ATOM 1454 C CA . LEU A 1 177 ? -8.320 -3.091 -2.936 1.00 96.06 177 LEU A CA 1
ATOM 1455 C C . LEU A 1 177 ? -8.980 -2.109 -1.951 1.00 96.06 177 LEU A C 1
ATOM 1457 O O . LEU A 1 177 ? -8.859 -2.300 -0.736 1.00 96.06 177 LEU A O 1
ATOM 1461 N N . LEU A 1 178 ? -9.689 -1.073 -2.418 1.00 96.44 178 LEU A N 1
ATOM 1462 C CA . LEU A 1 178 ? -10.315 -0.080 -1.533 1.00 96.44 178 LEU A CA 1
ATOM 1463 C C . LEU A 1 178 ? -11.340 -0.700 -0.586 1.00 96.44 178 LEU A C 1
ATOM 1465 O O . LEU A 1 178 ? -11.429 -0.282 0.566 1.00 96.44 178 LEU A O 1
ATOM 1469 N N . SER A 1 179 ? -12.117 -1.677 -1.055 1.00 94.81 179 SER A N 1
ATOM 1470 C CA . SER A 1 179 ? -13.149 -2.334 -0.241 1.00 94.81 179 SER A CA 1
ATOM 1471 C C . SER A 1 179 ? -12.543 -3.062 0.964 1.00 94.81 179 SER A C 1
ATOM 1473 O O . SER A 1 179 ? -12.997 -2.876 2.096 1.00 94.81 179 SER A O 1
ATOM 1475 N N . LEU A 1 180 ? -11.460 -3.803 0.727 1.00 95.56 180 LEU A N 1
ATOM 1476 C CA . LEU A 1 180 ? -10.664 -4.469 1.751 1.00 95.56 180 LEU A CA 1
ATOM 1477 C C . LEU A 1 180 ? -10.038 -3.454 2.716 1.00 95.56 180 LEU A C 1
ATOM 1479 O O . LEU A 1 180 ? -10.152 -3.611 3.931 1.00 95.56 180 LEU A O 1
ATOM 1483 N N . TYR A 1 181 ? -9.422 -2.391 2.189 1.00 97.12 181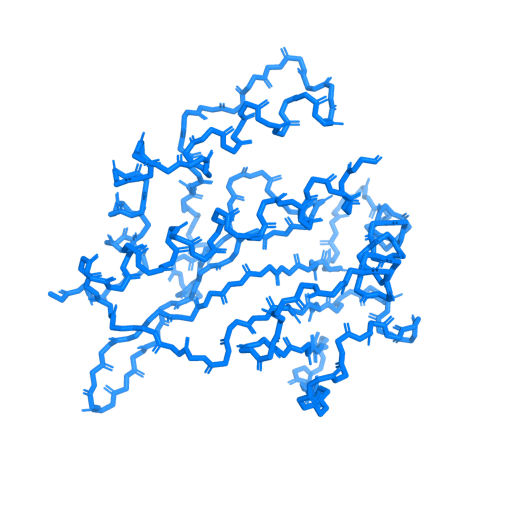 TYR A N 1
ATOM 1484 C CA . TYR A 1 181 ? -8.854 -1.319 3.009 1.00 97.12 181 TYR A CA 1
ATOM 1485 C C . TYR A 1 181 ? -9.915 -0.685 3.922 1.00 97.12 181 TYR A C 1
ATOM 1487 O O . TYR A 1 181 ? -9.704 -0.580 5.128 1.00 97.12 181 TYR A O 1
ATOM 1495 N N . ILE A 1 182 ? -11.076 -0.309 3.376 1.00 96.38 182 ILE A N 1
ATOM 1496 C CA . ILE A 1 182 ? -12.178 0.296 4.137 1.00 96.38 182 ILE A CA 1
ATOM 1497 C C . ILE A 1 182 ? -12.652 -0.649 5.242 1.00 96.38 182 ILE A C 1
ATOM 1499 O O . ILE A 1 182 ? -12.828 -0.201 6.373 1.00 96.38 182 ILE A O 1
ATOM 1503 N N . HIS A 1 183 ? -12.830 -1.938 4.942 1.00 95.44 183 HIS A N 1
ATOM 1504 C CA . HIS A 1 183 ? -13.267 -2.921 5.932 1.00 95.44 183 HIS A CA 1
ATOM 1505 C C . HIS A 1 183 ? -12.246 -3.098 7.061 1.00 95.44 183 HIS A C 1
ATOM 1507 O O . HIS A 1 183 ? -12.608 -3.006 8.230 1.00 95.44 183 HIS A O 1
ATOM 1513 N N . ALA A 1 184 ? -10.965 -3.275 6.726 1.00 95.25 184 ALA A N 1
ATOM 1514 C CA . ALA A 1 184 ? -9.905 -3.406 7.725 1.00 95.25 184 ALA A CA 1
ATOM 1515 C C . ALA A 1 184 ? -9.800 -2.160 8.627 1.00 95.25 184 ALA A C 1
ATOM 1517 O O . ALA A 1 184 ? -9.499 -2.263 9.818 1.00 95.25 184 ALA A O 1
ATOM 1518 N N . MET A 1 185 ? -10.078 -0.978 8.069 1.00 94.38 185 MET A N 1
ATOM 1519 C CA . MET A 1 185 ? -9.930 0.311 8.744 1.00 94.38 185 MET A CA 1
ATOM 1520 C C . MET A 1 185 ? -11.177 0.825 9.484 1.00 94.38 185 MET A C 1
ATOM 1522 O O . MET A 1 185 ? -11.044 1.813 10.208 1.00 94.38 185 MET A O 1
ATOM 1526 N N . SER A 1 186 ? -12.345 0.191 9.322 1.00 89.00 186 SER A N 1
ATOM 1527 C CA . SER A 1 186 ? -13.610 0.554 9.996 1.00 89.00 186 SER A CA 1
ATOM 1528 C C . SER A 1 186 ? -13.726 -0.143 11.344 1.00 89.00 186 SER A C 1
ATOM 1530 O O . SER A 1 186 ? -13.478 0.459 12.413 1.00 89.00 186 SER A O 1
#

pLDDT: mean 93.84, std 6.19, range [61.91, 98.69]

Mean predicted aligned error: 3.55 Å

Solvent-accessible surface area (backbone atoms only — not comparable to full-atom values): 10254 Å² total; per-residue (Å²): 116,47,91,50,42,67,58,49,49,54,48,40,45,67,60,24,75,84,41,72,48,36,45,42,36,63,52,48,22,62,63,67,68,43,95,60,64,65,66,77,55,47,60,64,88,47,74,67,31,59,77,65,26,34,46,51,31,58,86,29,71,89,43,80,17,51,34,40,30,50,42,87,52,99,92,48,45,26,35,39,43,37,38,29,43,55,22,47,86,46,93,97,50,65,48,46,74,69,42,46,64,29,54,52,36,40,36,52,47,62,77,71,46,90,67,88,52,78,60,32,38,26,33,39,39,40,82,86,73,50,71,52,71,47,59,80,78,47,70,70,78,58,73,90,63,74,41,77,40,21,35,39,37,45,29,43,72,68,64,34,52,29,35,73,70,26,42,52,53,52,49,53,52,46,39,70,44,43,61,56,51,52,57,25,58,103

Secondary structure (DSSP, 8-state):
---SHHHHHHHHHHHGGGSGGGGHHHHHHHHTT-SS---S-SB---HHHHHHTEEEBTTGGGSEEEEEEEEEETTEEEEEEEEEEE---BTTB-HHHHHHHHHHHHHHHHHH-----TTEEEEEE-TTS-EEEPPTT-----GGG--TT-EEEEEESS-EESSHHHHHHHHHHHHHHHHHHHHHH-

Foldseek 3Di:
DDDALVVLQVLLQVVLVVFPCLCVQVLVCVLVVDPDGDDRGQWDDDPVCRVQQKTWGPPCQLAWTWMWGWDDDPVAIWIKTFTKHFLEDDPPDNSLVSQVQLLVLLQVCLVPDPDPLQQKWKWKQAPVRDIDTDDRPPRRDDPVQSDHRIMITTIGNDIGHSDSVSSVVSRVVVNSCVVSRSRSSD